Protein AF-A0A8T1CA91-F1 (afdb_monomer)

Radius of gyration: 22.69 Å; Cα contacts (8 Å, |Δi|>4): 152; chains: 1; bounding box: 81×41×62 Å

Mean predicted aligned error: 11.01 Å

Solvent-accessible surface area (backbone atoms only — not comparable to full-atom values): 11739 Å² total; per-residue (Å²): 138,86,82,84,80,82,83,66,80,73,62,66,57,56,63,54,56,64,55,63,74,65,49,80,76,64,68,73,51,95,82,65,53,58,69,66,49,49,50,57,55,50,56,70,21,72,60,44,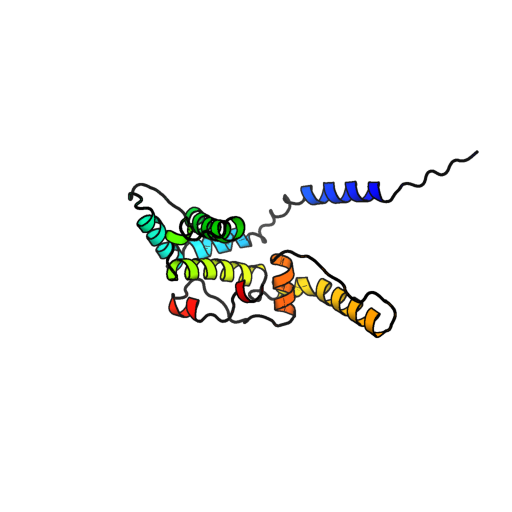51,49,42,51,54,49,46,38,59,64,68,68,57,58,92,86,64,84,82,50,67,66,55,52,51,48,45,55,50,46,21,53,45,36,38,74,76,69,69,42,57,84,57,60,38,64,58,50,55,72,68,50,51,50,51,52,52,49,51,55,29,52,50,44,29,60,68,26,21,60,64,35,73,66,39,16,54,66,28,48,64,56,52,51,52,55,50,50,54,53,49,34,41,76,72,64,76,40,89,73,90,75,86,91,82,88,75,54,70,80,52,50,44,7,37,42,34,59,76,65,47,71,55,71,73,85,84,60,79,83,59,51,74,70,54,62,73,68,53,75,58,50,61,75,77,80,99

Structure (mmCIF, N/CA/C/O backbone):
data_AF-A0A8T1CA91-F1
#
_entry.id   AF-A0A8T1CA91-F1
#
loop_
_atom_site.group_PDB
_atom_site.id
_atom_site.type_symbol
_atom_site.label_atom_id
_atom_site.label_alt_id
_atom_site.label_comp_id
_atom_site.label_asym_id
_atom_site.label_entity_id
_atom_site.label_seq_id
_atom_site.pdbx_PDB_ins_code
_atom_site.Cartn_x
_atom_site.Cartn_y
_atom_site.Cartn_z
_atom_site.occupancy
_atom_site.B_iso_or_equiv
_atom_site.auth_seq_id
_atom_site.auth_comp_id
_atom_site.auth_asym_id
_atom_site.auth_atom_id
_atom_site.pdbx_PDB_model_num
ATOM 1 N N . MET A 1 1 ? -64.904 7.969 10.480 1.00 34.91 1 MET A N 1
ATOM 2 C CA . MET A 1 1 ? -63.987 6.824 10.306 1.00 34.91 1 MET A CA 1
ATOM 3 C C . MET A 1 1 ? -62.666 7.371 9.814 1.00 34.91 1 MET A C 1
ATOM 5 O O . MET A 1 1 ? -62.558 7.767 8.663 1.00 34.91 1 MET A O 1
ATOM 9 N N . THR A 1 2 ? -61.718 7.514 10.726 1.00 25.02 2 THR A N 1
ATOM 10 C CA . THR A 1 2 ? -60.388 8.072 10.483 1.00 25.02 2 THR A CA 1
ATOM 11 C C . THR A 1 2 ? -59.452 6.899 10.211 1.00 25.02 2 THR A C 1
ATOM 13 O O . THR A 1 2 ? -59.230 6.084 11.102 1.00 25.02 2 THR A O 1
ATOM 16 N N . PHE A 1 3 ? -58.958 6.775 8.979 1.00 25.44 3 PHE A N 1
ATOM 17 C CA . PHE A 1 3 ? -57.944 5.785 8.621 1.00 25.44 3 PHE A CA 1
ATOM 18 C C . PHE A 1 3 ? -56.557 6.399 8.814 1.00 25.44 3 PHE A C 1
ATOM 20 O O . PHE A 1 3 ? -56.177 7.347 8.132 1.00 25.44 3 PHE A O 1
ATOM 27 N N . THR A 1 4 ? -55.813 5.853 9.768 1.00 29.22 4 THR A N 1
ATOM 28 C CA . THR A 1 4 ? -54.373 6.035 9.923 1.00 29.22 4 THR A CA 1
ATOM 29 C C . THR A 1 4 ? -53.651 5.155 8.902 1.00 29.22 4 THR A C 1
ATOM 31 O O . THR A 1 4 ? -53.808 3.937 8.908 1.00 29.22 4 THR A O 1
ATOM 34 N N . THR A 1 5 ? -52.834 5.744 8.029 1.00 33.59 5 THR A N 1
ATOM 35 C CA . THR A 1 5 ? -51.904 4.991 7.174 1.00 33.59 5 THR A CA 1
ATOM 36 C C . THR A 1 5 ? -50.487 5.153 7.708 1.00 33.59 5 THR A C 1
ATOM 38 O O . THR A 1 5 ? -49.899 6.230 7.629 1.00 33.59 5 THR A O 1
ATOM 41 N N . SER A 1 6 ? -49.944 4.072 8.270 1.00 30.98 6 SER A N 1
ATOM 42 C CA . SER A 1 6 ? -48.536 3.945 8.639 1.00 30.98 6 SER A CA 1
ATOM 43 C C . SER A 1 6 ? -47.667 3.892 7.380 1.00 30.98 6 SER A C 1
ATOM 45 O O . SER A 1 6 ? -47.823 2.980 6.566 1.00 30.98 6 SER A O 1
ATOM 47 N N . SER A 1 7 ? -46.72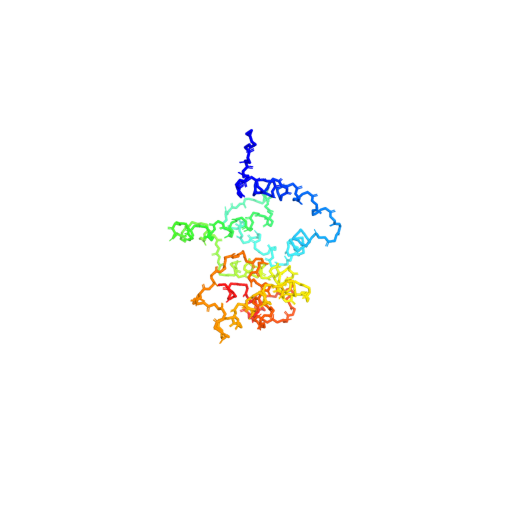9 4.824 7.222 1.00 32.56 7 SER A N 1
ATOM 48 C CA . SER A 1 7 ? -45.694 4.730 6.192 1.00 32.56 7 SER A CA 1
ATOM 49 C C . SER A 1 7 ? -44.586 3.773 6.645 1.00 32.56 7 SER A C 1
ATOM 51 O O . SER A 1 7 ? -44.026 3.882 7.736 1.00 32.56 7 SER A O 1
ATOM 53 N N . THR A 1 8 ? -44.303 2.774 5.811 1.00 34.81 8 THR A N 1
ATOM 54 C CA . THR A 1 8 ? -43.280 1.749 6.063 1.00 34.81 8 THR A CA 1
ATOM 55 C C . THR A 1 8 ? -41.845 2.298 5.930 1.00 34.81 8 THR A C 1
ATOM 57 O O . THR A 1 8 ? -41.620 3.228 5.154 1.00 34.81 8 THR A O 1
ATOM 60 N N . PRO A 1 9 ? -40.830 1.681 6.574 1.00 34.91 9 PRO A N 1
ATOM 61 C CA . PRO A 1 9 ? -39.433 2.156 6.589 1.00 34.91 9 PRO A CA 1
ATOM 62 C C . PRO A 1 9 ? -38.723 2.236 5.224 1.00 34.91 9 PRO A C 1
ATOM 64 O O . PRO A 1 9 ? -37.629 2.790 5.129 1.00 34.91 9 PRO A O 1
ATOM 67 N N . ARG A 1 10 ? -39.326 1.680 4.167 1.00 34.44 10 ARG A N 1
ATOM 68 C CA . ARG A 1 10 ? -38.721 1.505 2.838 1.00 34.44 10 ARG A CA 1
ATOM 69 C C . ARG A 1 10 ? -38.692 2.793 1.997 1.00 34.44 10 ARG A C 1
ATOM 71 O O . ARG A 1 10 ? -37.953 2.868 1.020 1.00 34.44 10 ARG A O 1
ATOM 78 N N . GLU A 1 11 ? -39.460 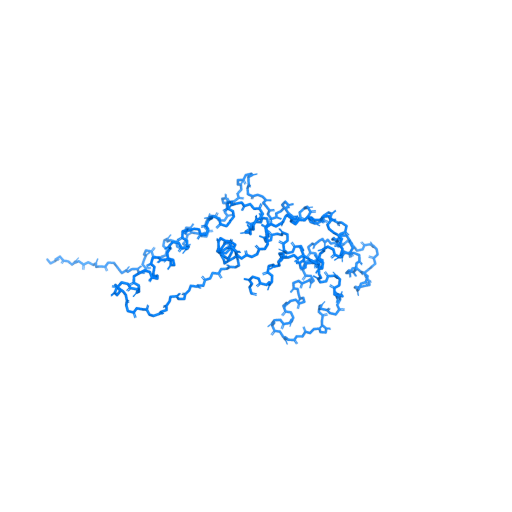3.814 2.378 1.00 33.19 11 GLU A N 1
ATOM 79 C CA . GLU A 1 11 ? -39.533 5.087 1.641 1.00 33.19 11 GLU A CA 1
ATOM 80 C C . GLU A 1 11 ? -38.448 6.091 2.068 1.00 33.19 11 GLU A C 1
ATOM 82 O O . GLU A 1 11 ? -37.923 6.830 1.236 1.00 33.19 11 GLU A O 1
ATOM 87 N N . LYS A 1 12 ? -38.005 6.050 3.335 1.00 33.84 12 LYS A N 1
ATOM 88 C CA . LYS A 1 12 ? -36.905 6.904 3.829 1.00 33.84 12 LYS A CA 1
ATOM 89 C C . LYS A 1 12 ? -35.535 6.495 3.278 1.00 33.84 12 LYS A C 1
ATOM 91 O O . LYS A 1 12 ? -34.663 7.343 3.120 1.00 33.84 12 LYS A O 1
ATOM 96 N N . THR A 1 13 ? -35.351 5.222 2.926 1.00 37.31 13 THR A N 1
ATOM 97 C CA . THR A 1 13 ? -34.086 4.703 2.381 1.00 37.31 13 THR A CA 1
ATOM 98 C C . THR A 1 13 ? -33.832 5.173 0.947 1.00 37.31 13 THR A C 1
ATOM 100 O O . THR A 1 13 ? -32.684 5.379 0.568 1.00 37.31 13 THR A O 1
ATOM 103 N N . ARG A 1 14 ? -34.884 5.422 0.150 1.00 32.09 14 ARG A N 1
ATOM 104 C CA . ARG A 1 14 ? -34.730 5.910 -1.233 1.00 32.09 14 ARG A CA 1
ATOM 105 C C . ARG A 1 14 ? -34.251 7.360 -1.311 1.00 32.09 14 ARG A C 1
ATOM 107 O O . ARG A 1 14 ? -33.454 7.676 -2.189 1.00 32.09 14 ARG A O 1
ATOM 114 N N . SER A 1 15 ? -34.669 8.216 -0.377 1.00 30.78 15 SER A N 1
ATOM 115 C CA . SER A 1 15 ? -34.229 9.618 -0.357 1.00 30.78 15 SER A CA 1
ATOM 116 C C . SER A 1 15 ? -32.759 9.772 0.053 1.00 30.78 15 SER A C 1
ATOM 118 O O . SER A 1 15 ? -32.095 10.703 -0.395 1.00 30.78 15 SER A O 1
ATOM 120 N N . PHE A 1 16 ? -32.224 8.858 0.871 1.00 34.50 16 PHE A N 1
ATOM 121 C CA . PHE A 1 16 ? -30.827 8.923 1.312 1.00 34.50 16 PHE A CA 1
ATOM 122 C C . PHE A 1 16 ? -29.856 8.433 0.226 1.00 34.50 16 PHE A C 1
ATOM 124 O O . PHE A 1 16 ? -28.830 9.061 -0.018 1.00 34.50 16 PHE A O 1
ATOM 131 N N . VAL A 1 17 ? -30.226 7.371 -0.500 1.00 35.69 17 VAL A N 1
ATOM 132 C CA . VAL A 1 17 ? -29.394 6.809 -1.577 1.00 35.69 17 VAL A CA 1
ATOM 133 C C . VAL A 1 17 ? -29.296 7.766 -2.772 1.00 35.69 17 VAL A C 1
ATOM 135 O O . VAL A 1 17 ? -28.212 7.940 -3.317 1.00 35.69 17 VAL A O 1
ATOM 138 N N . ALA A 1 18 ? -30.376 8.466 -3.137 1.00 29.17 18 ALA A N 1
ATOM 139 C CA . ALA A 1 18 ? -30.339 9.427 -4.247 1.00 29.17 18 ALA A CA 1
ATOM 140 C C . ALA A 1 18 ? -29.497 10.685 -3.950 1.00 29.17 18 ALA A C 1
ATOM 142 O O . ALA A 1 18 ? -28.991 11.313 -4.876 1.00 29.17 18 ALA A O 1
ATOM 143 N N . THR A 1 19 ? -29.306 11.036 -2.674 1.00 32.97 19 THR A N 1
ATOM 144 C CA . THR A 1 19 ? -28.520 12.220 -2.284 1.00 32.97 19 THR A CA 1
ATOM 145 C C . THR A 1 19 ? -27.021 11.910 -2.177 1.00 32.97 19 THR A C 1
ATOM 147 O O . THR A 1 19 ? -26.201 12.805 -2.347 1.00 32.97 19 THR A O 1
ATOM 150 N N . MET A 1 20 ? -26.642 10.643 -1.969 1.00 33.34 20 MET A N 1
ATOM 151 C CA . MET A 1 20 ? -25.236 10.228 -1.848 1.00 33.34 20 MET A CA 1
ATOM 152 C C . MET A 1 20 ? -24.535 10.073 -3.213 1.00 33.34 20 MET A C 1
ATOM 154 O O . MET A 1 20 ? -23.334 10.294 -3.307 1.00 33.34 20 MET A O 1
ATOM 158 N N . PHE A 1 21 ? -25.285 9.802 -4.291 1.00 32.03 21 PHE A N 1
ATOM 159 C CA . PHE A 1 21 ? -24.748 9.797 -5.663 1.00 32.03 21 PHE A CA 1
ATOM 160 C C . PHE A 1 21 ? -24.587 11.199 -6.279 1.00 32.03 21 PHE A C 1
ATOM 162 O O . PHE A 1 21 ? -23.984 11.336 -7.339 1.00 32.03 21 PHE A O 1
ATOM 169 N N . ALA A 1 22 ? -25.102 12.249 -5.631 1.00 28.64 22 ALA A N 1
ATOM 170 C CA . ALA A 1 22 ? -24.981 13.628 -6.109 1.00 28.64 22 ALA A CA 1
ATOM 171 C C . ALA A 1 22 ? -23.793 14.392 -5.492 1.00 28.64 22 ALA A C 1
ATOM 173 O O . ALA A 1 22 ? -23.561 15.545 -5.848 1.00 28.64 22 ALA A O 1
ATOM 174 N N . THR A 1 23 ? -23.032 13.783 -4.575 1.00 32.41 23 THR A N 1
ATOM 175 C CA . THR A 1 23 ? -21.932 14.467 -3.869 1.00 32.41 23 THR A CA 1
ATOM 176 C C . THR A 1 23 ? -20.528 14.118 -4.357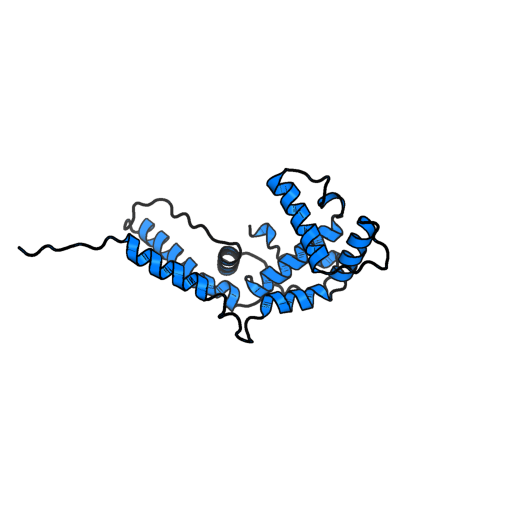 1.00 32.41 23 THR A C 1
ATOM 178 O O . THR A 1 23 ? -19.581 14.768 -3.919 1.00 32.41 23 THR A O 1
ATOM 181 N N . ASP A 1 24 ? -20.368 13.229 -5.343 1.00 34.53 24 ASP A N 1
ATOM 182 C CA . ASP A 1 24 ? -19.070 13.042 -6.026 1.00 34.53 24 ASP A CA 1
ATOM 183 C C . ASP A 1 24 ? -18.621 14.288 -6.812 1.00 34.53 24 ASP A C 1
ATOM 185 O O . ASP A 1 24 ? -17.479 14.393 -7.251 1.00 34.53 24 ASP A O 1
ATOM 189 N N . THR A 1 25 ? -19.489 15.295 -6.937 1.00 31.98 25 THR A N 1
ATOM 190 C CA . THR A 1 25 ? -19.151 16.602 -7.514 1.00 31.98 25 THR A CA 1
ATOM 191 C C . THR A 1 25 ? -18.597 17.609 -6.495 1.00 31.98 25 THR A C 1
ATOM 193 O O . THR A 1 25 ? -18.207 18.702 -6.894 1.00 31.98 25 THR A O 1
ATOM 196 N N . LEU A 1 26 ? -18.527 17.280 -5.194 1.00 31.81 26 LEU A N 1
ATOM 197 C CA . LEU A 1 26 ? -18.033 18.196 -4.147 1.00 31.81 26 LEU A CA 1
ATOM 198 C C . LEU A 1 26 ? -16.557 17.999 -3.762 1.00 31.81 26 LEU A C 1
ATOM 200 O O . LEU A 1 26 ? -16.012 18.801 -3.002 1.00 31.81 26 LEU A O 1
ATOM 204 N N . LEU A 1 27 ? -15.857 17.023 -4.343 1.00 39.97 27 LEU A N 1
ATOM 205 C CA . LEU A 1 27 ? -14.398 16.885 -4.209 1.00 39.97 27 LEU A CA 1
ATOM 206 C C . LEU A 1 27 ? -13.619 17.814 -5.166 1.00 39.97 27 LEU A C 1
ATOM 208 O O . LEU A 1 27 ? -12.517 17.503 -5.607 1.00 39.97 27 LEU A O 1
ATOM 212 N N . THR A 1 28 ? -14.164 18.994 -5.479 1.00 33.12 28 THR A N 1
ATOM 213 C CA . THR A 1 28 ? -13.463 20.069 -6.207 1.00 33.12 28 THR A CA 1
ATOM 214 C C . THR A 1 28 ? -12.851 21.120 -5.277 1.00 33.12 28 THR A C 1
ATOM 216 O O . THR A 1 28 ? -12.409 22.172 -5.744 1.00 33.12 28 THR A O 1
ATOM 219 N N . SER A 1 29 ? -12.802 20.869 -3.964 1.00 30.70 29 SER A N 1
ATOM 220 C CA . SER A 1 29 ? -12.045 21.716 -3.040 1.00 30.70 29 SER A CA 1
ATOM 221 C C . SER A 1 29 ? -10.548 21.559 -3.315 1.00 30.70 29 SER A C 1
ATOM 223 O O . SER A 1 29 ? -10.018 20.448 -3.337 1.00 30.70 29 SER A O 1
ATOM 225 N N . SER A 1 30 ? -9.855 22.678 -3.514 1.00 35.00 30 SER A N 1
ATOM 226 C CA . SER A 1 30 ? -8.434 22.800 -3.878 1.00 35.00 30 SER A CA 1
ATOM 227 C C . SER A 1 30 ? -7.440 22.138 -2.908 1.00 35.00 30 SER A C 1
ATOM 229 O O . SER A 1 30 ? -6.235 22.181 -3.147 1.00 35.00 30 SER A O 1
ATOM 231 N N . THR A 1 31 ? -7.923 21.505 -1.840 1.00 39.06 31 THR A N 1
ATOM 232 C CA . THR A 1 31 ? -7.132 20.835 -0.802 1.00 39.06 31 THR A CA 1
ATOM 233 C C . THR A 1 31 ? -7.190 19.302 -0.884 1.00 39.06 31 THR A C 1
ATOM 235 O O . THR A 1 31 ? -6.312 18.647 -0.336 1.00 39.06 31 THR A O 1
ATOM 238 N N . ILE A 1 32 ? -8.145 18.709 -1.615 1.00 43.31 32 ILE A N 1
ATOM 239 C CA . ILE A 1 32 ? -8.254 17.246 -1.789 1.00 43.31 32 ILE A CA 1
ATOM 240 C C . ILE A 1 32 ? -7.907 16.901 -3.239 1.00 43.31 32 ILE A C 1
ATOM 242 O O . ILE A 1 32 ? -8.744 16.544 -4.059 1.00 43.31 32 ILE A O 1
ATOM 246 N N . ARG A 1 33 ? -6.634 17.092 -3.585 1.00 42.06 33 ARG A N 1
ATOM 247 C CA . ARG A 1 33 ? -6.063 16.728 -4.893 1.00 42.06 33 ARG A CA 1
ATOM 248 C C . ARG A 1 33 ? -5.015 15.621 -4.737 1.00 42.06 33 ARG A C 1
ATOM 250 O O . ARG A 1 33 ? -4.087 15.538 -5.531 1.00 42.06 33 ARG A O 1
ATOM 257 N N . THR A 1 34 ? -5.130 14.816 -3.687 1.00 50.94 34 THR A N 1
ATOM 258 C CA . THR A 1 34 ? -4.097 13.885 -3.215 1.00 50.94 34 THR A CA 1
ATOM 259 C C . THR A 1 34 ? -3.773 12.768 -4.217 1.00 50.94 34 THR A C 1
ATOM 261 O O . THR A 1 34 ? -2.594 12.675 -4.561 1.00 50.94 34 THR A O 1
ATOM 264 N N . PRO A 1 35 ? -4.753 12.074 -4.842 1.00 51.91 35 PRO A N 1
ATOM 265 C CA . PRO A 1 35 ? -4.445 10.968 -5.761 1.00 51.91 35 PRO A CA 1
ATOM 266 C C . PRO A 1 35 ? -3.718 11.448 -7.007 1.00 51.91 35 PRO A C 1
ATOM 268 O O . PRO A 1 35 ? -2.705 10.897 -7.426 1.00 51.91 35 PRO A O 1
ATOM 271 N N . LEU A 1 36 ? -4.182 12.565 -7.571 1.00 51.91 36 LEU A N 1
ATOM 272 C CA . LEU A 1 36 ? -3.559 13.166 -8.744 1.00 51.91 36 LEU A CA 1
ATOM 273 C C . LEU A 1 36 ? -2.184 13.772 -8.417 1.00 51.91 36 LEU A C 1
ATOM 275 O O . LEU A 1 36 ? -1.327 13.844 -9.295 1.00 51.91 36 LEU A O 1
ATOM 279 N N . LEU A 1 37 ? -1.966 14.248 -7.188 1.00 57.41 37 LEU A N 1
ATOM 280 C CA . LEU A 1 37 ? -0.685 14.812 -6.767 1.00 57.41 37 LEU A CA 1
ATOM 281 C C . LEU A 1 37 ? 0.348 13.710 -6.515 1.00 57.41 37 LEU A C 1
ATOM 283 O O . LEU A 1 37 ? 1.479 13.845 -6.977 1.00 57.41 37 LEU A O 1
ATOM 287 N N . ILE A 1 38 ? -0.040 12.619 -5.849 1.00 63.69 38 ILE A N 1
ATOM 288 C CA . ILE A 1 38 ? 0.845 11.473 -5.632 1.00 63.69 38 ILE A CA 1
ATOM 289 C C . ILE A 1 38 ? 1.136 10.786 -6.960 1.00 63.69 38 ILE A C 1
ATOM 291 O O . ILE A 1 38 ? 2.308 10.592 -7.246 1.00 63.69 38 ILE A O 1
ATOM 295 N N . LEU A 1 39 ? 0.146 10.563 -7.832 1.00 59.25 39 LEU A N 1
ATOM 296 C CA . LEU A 1 39 ? 0.374 10.025 -9.181 1.00 59.25 39 LEU A CA 1
ATOM 297 C C . LEU A 1 39 ? 1.348 10.890 -9.997 1.00 59.25 39 LEU A C 1
ATOM 299 O O . LEU A 1 39 ? 2.212 10.374 -10.700 1.00 59.25 39 LEU A O 1
ATOM 303 N N . LYS A 1 40 ? 1.240 12.222 -9.905 1.00 62.34 40 LYS A N 1
ATOM 304 C CA . LYS A 1 40 ? 2.201 13.135 -10.545 1.00 62.34 40 LYS A CA 1
ATOM 305 C C . LYS A 1 40 ? 3.600 13.015 -9.942 1.00 62.34 40 LYS A C 1
ATOM 307 O O . LYS A 1 40 ? 4.589 13.115 -10.668 1.00 62.34 40 LYS A O 1
ATOM 312 N N . PHE A 1 41 ? 3.683 12.818 -8.630 1.00 66.94 41 PHE A N 1
ATOM 313 C CA . PHE A 1 41 ? 4.943 12.721 -7.908 1.00 66.94 41 PHE A CA 1
ATOM 314 C C . PHE A 1 41 ? 5.641 11.375 -8.147 1.00 66.94 41 PHE A C 1
ATOM 316 O O . PHE A 1 41 ? 6.802 11.356 -8.549 1.00 66.94 41 PHE A O 1
ATOM 323 N N . THR A 1 42 ? 4.932 10.256 -7.986 1.00 67.94 42 THR A N 1
ATOM 324 C CA . THR A 1 42 ? 5.425 8.894 -8.248 1.00 67.94 42 THR A CA 1
ATOM 325 C C . THR A 1 42 ? 5.675 8.668 -9.734 1.00 67.94 42 THR A C 1
ATOM 327 O O . THR A 1 42 ? 6.676 8.053 -10.101 1.00 67.94 42 THR A O 1
ATOM 330 N N . GLY A 1 43 ? 4.845 9.264 -10.594 1.00 68.69 43 GLY A N 1
ATOM 331 C CA . GLY A 1 43 ? 4.977 9.226 -12.047 1.00 68.69 43 GLY A CA 1
ATOM 332 C C . GLY A 1 43 ? 6.266 9.841 -12.594 1.00 68.69 43 GLY A C 1
ATOM 333 O O . GLY A 1 43 ? 6.671 9.504 -13.700 1.00 68.69 43 GLY A O 1
ATOM 334 N N . SER A 1 44 ? 6.928 10.705 -11.819 1.00 74.06 44 SER A N 1
ATOM 335 C CA . SER A 1 44 ? 8.169 11.386 -12.218 1.00 74.06 44 SER A CA 1
ATOM 336 C C . SER A 1 44 ? 9.433 10.747 -11.622 1.00 74.06 44 SER A C 1
ATOM 338 O O . SER A 1 44 ? 10.522 11.314 -11.720 1.00 74.06 44 SER A O 1
ATOM 340 N N . THR A 1 45 ? 9.310 9.597 -10.954 1.00 84.44 45 THR A N 1
ATOM 341 C CA . THR A 1 45 ? 10.434 8.943 -10.265 1.00 84.44 45 THR A CA 1
ATOM 342 C C . THR A 1 45 ? 11.321 8.151 -11.222 1.00 84.44 45 THR A C 1
ATOM 344 O O . THR A 1 45 ? 10.874 7.655 -12.257 1.00 84.44 45 THR A O 1
ATOM 347 N N . SER A 1 46 ? 12.588 7.950 -10.840 1.00 88.81 46 SER A N 1
ATOM 348 C CA . SER A 1 46 ? 13.494 7.048 -11.564 1.00 88.81 46 SER A CA 1
ATOM 349 C C . SER A 1 46 ? 12.950 5.619 -11.640 1.00 88.81 46 SER A C 1
ATOM 351 O O . SER A 1 46 ? 13.148 4.951 -12.649 1.00 88.81 46 SER A O 1
ATOM 353 N N . GLN A 1 47 ? 12.231 5.171 -10.605 1.00 90.00 47 GLN A N 1
ATOM 354 C CA . GLN A 1 47 ? 11.642 3.832 -10.546 1.00 90.00 47 GLN A CA 1
ATOM 355 C C . GLN A 1 47 ? 10.480 3.667 -11.521 1.00 90.00 47 GLN A C 1
ATOM 357 O O .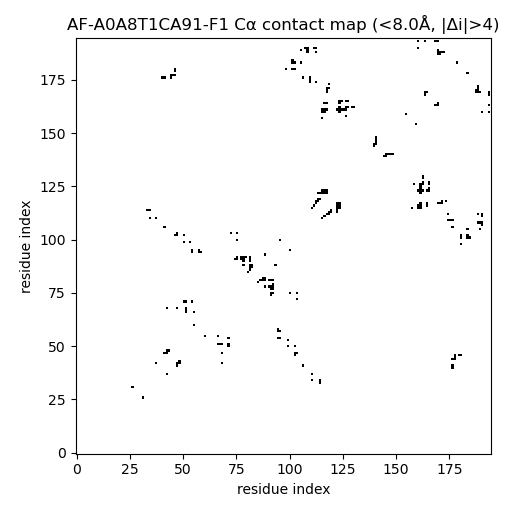 GLN A 1 47 ? 10.384 2.650 -12.211 1.00 90.00 47 GLN A O 1
ATOM 362 N N . MET A 1 48 ? 9.623 4.683 -11.636 1.00 90.94 48 MET A N 1
ATOM 363 C CA . MET A 1 48 ? 8.548 4.657 -12.620 1.00 90.94 48 MET A CA 1
ATOM 364 C C . MET A 1 48 ? 9.095 4.741 -14.048 1.00 90.94 48 MET A C 1
ATOM 366 O O . MET A 1 48 ? 8.643 4.003 -14.916 1.00 90.94 48 MET A O 1
ATOM 370 N N . ASN A 1 49 ? 10.126 5.558 -14.285 1.00 91.88 49 ASN A N 1
ATOM 371 C CA . ASN A 1 49 ? 10.795 5.622 -15.587 1.00 91.88 49 ASN A CA 1
ATOM 372 C C . ASN A 1 49 ? 11.446 4.288 -15.979 1.00 91.88 49 ASN A C 1
ATOM 374 O O . ASN A 1 49 ? 11.356 3.886 -17.137 1.00 91.88 49 ASN A O 1
ATOM 378 N N . ALA A 1 50 ? 12.058 3.584 -15.023 1.00 92.81 50 ALA A N 1
ATOM 379 C CA . ALA A 1 50 ? 12.571 2.238 -15.255 1.00 92.81 50 ALA A CA 1
ATOM 380 C C . ALA A 1 50 ? 11.434 1.267 -15.614 1.00 92.81 50 ALA A C 1
ATOM 382 O O . ALA A 1 50 ? 11.533 0.551 -16.599 1.00 92.81 50 ALA A O 1
ATOM 383 N N . SER A 1 51 ? 10.307 1.330 -14.898 1.00 94.00 51 SER A N 1
ATOM 384 C CA . SER A 1 51 ? 9.135 0.481 -15.167 1.00 94.00 51 SER A CA 1
ATOM 385 C C . SER A 1 51 ? 8.498 0.761 -16.539 1.00 94.00 51 SER A C 1
ATOM 387 O O . SER A 1 51 ? 8.077 -0.165 -17.228 1.00 94.00 51 SER A O 1
ATOM 389 N N . LEU A 1 52 ? 8.468 2.025 -16.977 1.00 93.75 52 LEU A N 1
ATOM 390 C CA . LEU A 1 52 ? 8.052 2.412 -18.332 1.00 93.75 52 LEU A CA 1
ATOM 391 C C . LEU A 1 52 ? 8.947 1.758 -19.395 1.00 93.75 52 LEU A C 1
ATOM 393 O O . LEU A 1 52 ? 8.446 1.125 -20.326 1.00 93.75 52 LEU A O 1
ATOM 397 N N . ALA A 1 53 ? 10.268 1.869 -19.227 1.00 93.56 53 ALA A N 1
ATOM 398 C CA . ALA A 1 53 ? 11.236 1.270 -20.140 1.00 93.56 53 ALA A CA 1
ATOM 399 C C . ALA A 1 53 ? 11.133 -0.265 -20.167 1.00 93.56 53 ALA A C 1
ATOM 401 O O . ALA A 1 53 ? 11.138 -0.855 -21.250 1.00 93.56 53 ALA A O 1
ATOM 402 N N . ASP A 1 54 ? 10.979 -0.893 -18.999 1.00 94.56 54 ASP A N 1
ATOM 403 C CA . ASP A 1 54 ? 10.840 -2.342 -18.855 1.00 94.56 54 ASP A CA 1
ATOM 404 C C . ASP A 1 54 ? 9.592 -2.844 -19.597 1.00 94.56 54 ASP A C 1
ATOM 406 O O . ASP A 1 54 ? 9.701 -3.730 -20.445 1.00 94.56 54 ASP A O 1
ATOM 410 N N . LEU A 1 55 ? 8.421 -2.230 -19.379 1.00 94.50 55 LEU A N 1
ATOM 411 C CA . LEU A 1 55 ? 7.187 -2.635 -20.063 1.00 94.50 55 LEU A CA 1
ATOM 412 C C . LEU A 1 55 ? 7.288 -2.463 -21.584 1.00 94.50 55 LEU A C 1
ATOM 414 O O . LEU A 1 55 ? 6.867 -3.339 -22.342 1.00 94.50 55 LEU A O 1
ATOM 418 N N . LYS A 1 56 ? 7.859 -1.344 -22.042 1.00 94.31 56 LYS A N 1
ATOM 419 C CA . LYS A 1 56 ? 8.052 -1.082 -23.474 1.00 94.31 56 LYS A CA 1
ATOM 420 C C . LYS A 1 56 ? 8.929 -2.153 -24.124 1.00 94.31 56 LYS A C 1
ATOM 422 O O . LYS A 1 56 ? 8.602 -2.631 -25.212 1.00 94.31 56 LYS A O 1
ATOM 427 N N . SER A 1 57 ? 10.015 -2.524 -23.444 1.00 94.00 57 SER A N 1
ATOM 428 C CA . SER A 1 57 ? 10.940 -3.574 -23.871 1.00 94.00 57 SER A CA 1
ATOM 429 C C . SER A 1 57 ? 10.232 -4.928 -23.971 1.00 94.00 57 SER A C 1
ATOM 431 O O . SER A 1 57 ? 10.286 -5.578 -25.011 1.00 94.00 57 SER A O 1
ATOM 433 N N . GLN A 1 58 ? 9.474 -5.308 -22.940 1.00 94.25 58 GLN A N 1
ATOM 434 C CA . GLN A 1 58 ? 8.758 -6.589 -22.884 1.00 94.25 58 GLN A CA 1
ATOM 435 C C . GLN A 1 58 ? 7.677 -6.719 -23.967 1.00 94.25 58 GLN A C 1
ATOM 437 O O . GLN A 1 58 ? 7.459 -7.797 -24.516 1.00 94.25 58 GLN A O 1
ATOM 442 N N . LEU A 1 59 ? 7.029 -5.609 -24.325 1.00 93.56 59 LEU A N 1
ATOM 443 C CA . LEU A 1 59 ? 6.033 -5.558 -25.397 1.00 93.56 59 LEU A CA 1
ATOM 444 C C . LEU A 1 59 ? 6.638 -5.400 -26.803 1.00 93.56 59 LEU A C 1
ATOM 446 O O . LEU A 1 59 ? 5.891 -5.400 -27.781 1.00 93.56 59 LEU A O 1
ATOM 450 N N . ASN A 1 60 ? 7.965 -5.268 -26.927 1.00 94.12 60 ASN A N 1
ATOM 451 C CA . ASN A 1 60 ? 8.664 -4.995 -28.188 1.00 94.12 60 ASN A CA 1
ATOM 452 C C . ASN A 1 60 ? 8.089 -3.781 -28.947 1.00 94.12 60 ASN A C 1
ATOM 454 O O . ASN A 1 60 ? 7.956 -3.799 -30.175 1.00 94.12 60 ASN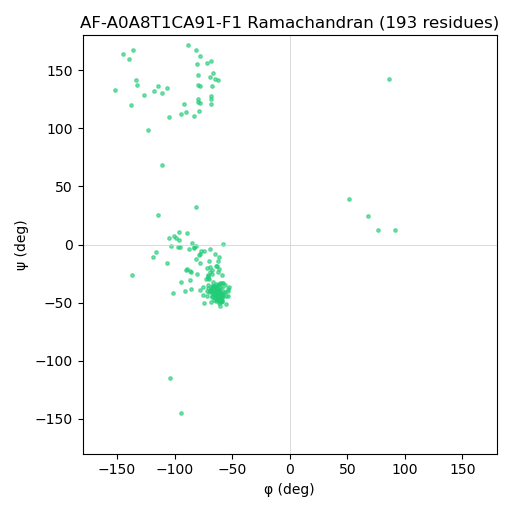 A O 1
ATOM 458 N N . LEU A 1 61 ? 7.708 -2.722 -28.221 1.00 92.62 61 LEU A N 1
ATOM 459 C CA . LEU A 1 61 ? 7.104 -1.538 -28.834 1.00 92.62 61 LEU A CA 1
ATOM 460 C C . LEU A 1 61 ? 8.168 -0.644 -29.490 1.00 92.62 61 LEU A C 1
ATOM 462 O O . LEU A 1 61 ? 9.200 -0.365 -28.874 1.00 92.62 61 LEU A O 1
ATOM 466 N N . PRO A 1 62 ? 7.914 -0.124 -30.706 1.00 92.31 62 PRO A N 1
ATOM 467 C CA . PRO A 1 62 ? 8.837 0.787 -31.369 1.00 92.31 62 PRO A CA 1
ATOM 468 C C . PRO A 1 62 ? 8.914 2.133 -30.644 1.00 92.31 62 PRO A C 1
ATOM 470 O O . PRO A 1 62 ? 7.984 2.547 -29.946 1.00 92.31 62 PRO A O 1
ATOM 473 N N . ASP A 1 63 ? 10.009 2.866 -30.862 1.00 86.88 63 ASP A N 1
ATOM 474 C CA . ASP A 1 63 ? 10.256 4.116 -30.140 1.00 86.88 63 ASP A CA 1
ATOM 475 C C . ASP A 1 63 ? 9.225 5.216 -30.373 1.00 86.88 63 ASP A C 1
ATOM 477 O O . ASP A 1 63 ? 9.020 6.062 -29.504 1.00 86.88 63 ASP A O 1
ATOM 481 N N . SER A 1 64 ? 8.528 5.149 -31.503 1.00 88.50 64 SER A N 1
ATOM 482 C CA . SER A 1 64 ? 7.445 6.054 -31.869 1.00 88.50 64 SER A CA 1
ATOM 483 C C . SER A 1 64 ? 6.181 5.890 -31.023 1.00 88.50 64 SER A C 1
ATOM 485 O O . SER A 1 64 ? 5.336 6.783 -31.033 1.00 88.50 64 SER A O 1
ATOM 487 N N . VAL A 1 65 ? 6.005 4.757 -30.334 1.00 90.69 65 VAL A N 1
ATOM 488 C CA . VAL A 1 65 ? 4.811 4.510 -29.519 1.00 90.69 65 VAL A CA 1
ATOM 489 C C . VAL A 1 65 ? 4.985 5.172 -28.157 1.00 90.69 65 VAL A C 1
ATOM 491 O O . VAL A 1 65 ? 5.787 4.753 -27.317 1.00 90.69 65 VAL A O 1
ATOM 494 N N . ALA A 1 66 ? 4.199 6.225 -27.947 1.00 88.69 66 ALA A N 1
ATOM 495 C CA . ALA A 1 66 ? 4.052 6.843 -26.643 1.00 88.69 66 ALA A CA 1
ATOM 496 C C . ALA A 1 66 ? 3.322 5.884 -25.692 1.00 88.69 66 ALA A C 1
ATOM 498 O O . ALA A 1 66 ? 2.330 5.261 -26.061 1.00 88.69 66 ALA A O 1
ATOM 499 N N . HIS A 1 67 ? 3.825 5.795 -24.468 1.00 89.25 67 HIS A N 1
ATOM 500 C CA . HIS A 1 67 ? 3.223 5.069 -23.358 1.00 89.25 67 HIS A CA 1
ATOM 501 C C . HIS A 1 67 ? 3.407 5.910 -22.094 1.00 89.25 67 HIS A C 1
ATOM 503 O O . HIS A 1 67 ? 4.229 6.830 -22.042 1.00 89.25 67 HIS A O 1
ATOM 509 N N . SER A 1 68 ? 2.589 5.634 -21.095 1.00 91.25 68 SER A N 1
ATOM 510 C CA . SER A 1 68 ? 2.393 6.484 -19.933 1.00 91.25 68 SER A CA 1
ATOM 511 C C . SER A 1 68 ? 2.366 5.668 -18.647 1.00 91.25 68 SER A C 1
ATOM 513 O O . SER A 1 68 ? 2.232 4.445 -18.652 1.00 91.25 68 SER A O 1
ATOM 515 N N . VAL A 1 69 ? 2.453 6.363 -17.513 1.00 89.81 69 VAL A N 1
ATOM 516 C CA . VAL A 1 69 ? 2.348 5.748 -16.181 1.00 89.81 69 VAL A CA 1
ATOM 517 C C . VAL A 1 69 ? 1.032 4.981 -16.023 1.00 89.81 69 VAL A C 1
ATOM 519 O O . VAL A 1 69 ? 1.006 3.925 -15.395 1.00 89.81 69 VAL A O 1
ATOM 522 N N . SER A 1 70 ? -0.059 5.469 -16.626 1.00 89.50 70 SER A N 1
ATOM 523 C CA . SER A 1 70 ? -1.339 4.757 -16.626 1.00 89.50 70 SER A CA 1
ATOM 524 C C . SER A 1 70 ? -1.275 3.417 -17.352 1.00 89.50 70 SER A C 1
ATOM 526 O O . SER A 1 70 ? -1.899 2.475 -16.879 1.00 89.50 70 SER A O 1
ATOM 528 N N . ASP A 1 71 ? -0.499 3.294 -18.432 1.00 92.94 71 ASP A N 1
ATOM 529 C CA . ASP A 1 71 ? -0.363 2.028 -19.166 1.00 92.94 71 ASP A CA 1
ATOM 530 C C . ASP A 1 71 ? 0.396 0.991 -18.330 1.00 92.94 71 ASP A C 1
ATOM 532 O O . ASP A 1 71 ? -0.001 -0.170 -18.248 1.00 92.94 71 ASP A O 1
ATOM 536 N N . VAL A 1 72 ? 1.444 1.433 -17.627 1.00 93.56 72 VAL A N 1
ATOM 537 C CA . VAL A 1 72 ? 2.210 0.597 -16.691 1.00 93.56 72 VAL A CA 1
ATOM 538 C C . VAL A 1 72 ? 1.339 0.104 -15.536 1.00 93.56 72 VAL A C 1
ATOM 540 O O . VAL A 1 72 ? 1.336 -1.090 -15.233 1.00 93.56 72 VAL A O 1
ATOM 543 N N . ARG A 1 73 ? 0.544 0.990 -14.923 1.00 92.06 73 ARG A N 1
ATOM 544 C CA . ARG A 1 73 ? -0.393 0.600 -13.856 1.00 92.06 73 ARG A CA 1
ATOM 545 C C . ARG A 1 73 ? -1.514 -0.301 -14.372 1.00 92.06 73 ARG A C 1
ATOM 547 O O . ARG A 1 73 ? -1.898 -1.236 -13.676 1.00 92.06 73 ARG A O 1
ATOM 554 N N . ALA A 1 74 ? -2.014 -0.058 -15.582 1.00 93.94 74 ALA A N 1
ATOM 555 C CA . ALA A 1 74 ? -3.035 -0.897 -16.201 1.00 93.94 74 ALA A CA 1
ATOM 556 C C . ALA A 1 74 ? -2.515 -2.316 -16.461 1.00 93.94 74 ALA A C 1
ATOM 558 O O . ALA A 1 74 ? -3.210 -3.275 -16.137 1.00 93.94 74 ALA A O 1
ATOM 559 N N . ALA A 1 75 ? -1.285 -2.460 -16.965 1.00 95.00 75 ALA A N 1
ATOM 560 C CA . ALA A 1 75 ? -0.650 -3.765 -17.123 1.00 95.00 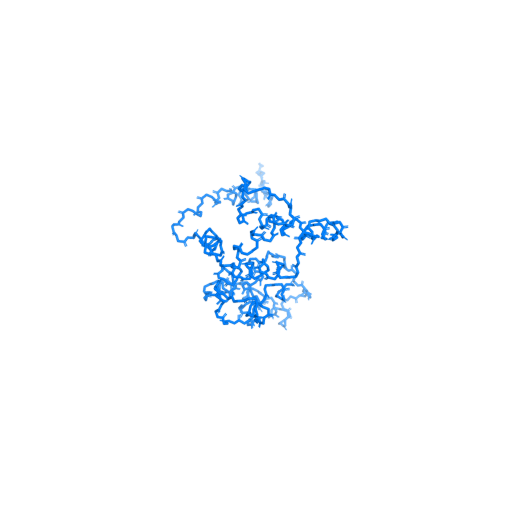75 ALA A CA 1
ATOM 561 C C . ALA A 1 75 ? -0.519 -4.481 -15.768 1.00 95.00 75 ALA A C 1
ATOM 563 O O . ALA A 1 75 ? -0.902 -5.644 -15.648 1.00 95.00 75 ALA A O 1
ATOM 564 N N . PHE A 1 76 ? -0.038 -3.781 -14.732 1.00 94.88 76 PHE A N 1
ATOM 565 C CA . PHE A 1 76 ? 0.102 -4.340 -13.381 1.00 94.88 76 PHE A CA 1
ATOM 566 C C . PHE A 1 76 ? -1.241 -4.824 -12.815 1.00 94.88 76 PHE A C 1
ATOM 568 O O . PHE A 1 76 ? -1.347 -5.952 -12.334 1.00 94.88 76 PHE A O 1
ATOM 575 N N . ALA A 1 77 ? -2.293 -4.014 -12.954 1.00 94.56 77 ALA A N 1
ATOM 576 C CA . ALA A 1 77 ? -3.644 -4.395 -12.561 1.00 94.56 77 ALA A CA 1
ATOM 577 C C . ALA A 1 77 ? -4.160 -5.597 -13.367 1.00 94.56 77 ALA A C 1
ATOM 579 O O . ALA A 1 77 ? -4.753 -6.507 -12.793 1.00 94.56 77 ALA A O 1
ATOM 580 N N . ALA A 1 78 ? -3.909 -5.640 -14.678 1.00 95.81 78 ALA A N 1
ATOM 581 C CA . ALA A 1 78 ? -4.318 -6.752 -15.530 1.00 95.81 78 ALA A CA 1
ATOM 582 C C . ALA A 1 78 ? -3.663 -8.076 -15.102 1.00 95.81 78 ALA A C 1
ATOM 584 O O . ALA A 1 78 ? -4.351 -9.091 -15.035 1.00 95.81 78 ALA A O 1
ATOM 585 N N . CYS A 1 79 ? -2.384 -8.053 -14.707 1.00 96.06 79 CYS A N 1
ATOM 586 C CA . CYS A 1 79 ? -1.730 -9.213 -14.095 1.00 96.06 79 CYS A CA 1
ATOM 587 C C . CYS A 1 79 ? -2.449 -9.661 -12.811 1.00 96.06 79 CYS A C 1
ATOM 589 O O . CYS A 1 79 ? -2.779 -10.837 -12.664 1.00 96.06 79 CYS A O 1
ATOM 591 N N . ALA A 1 80 ? -2.759 -8.735 -11.899 1.00 94.25 80 ALA A N 1
ATOM 592 C CA . ALA A 1 80 ? -3.488 -9.079 -10.678 1.00 94.25 80 ALA A CA 1
ATOM 593 C C . ALA A 1 80 ? -4.868 -9.701 -10.983 1.00 94.25 80 ALA A C 1
ATOM 595 O O . ALA A 1 80 ? -5.244 -10.703 -10.372 1.00 94.25 80 ALA A O 1
ATOM 596 N N . PHE A 1 81 ? -5.604 -9.156 -11.956 1.00 95.50 81 PHE A N 1
ATOM 597 C CA . PHE A 1 81 ? -6.901 -9.695 -12.370 1.00 95.50 81 PHE A CA 1
ATOM 598 C C . PHE A 1 81 ? -6.799 -11.065 -13.050 1.00 95.50 81 PHE A C 1
ATOM 600 O O . PHE A 1 81 ? -7.647 -11.914 -12.779 1.00 95.50 81 PHE A O 1
ATOM 607 N N . ASP A 1 82 ? -5.773 -11.325 -13.862 1.00 96.75 82 ASP A N 1
ATOM 608 C CA . ASP A 1 82 ? -5.554 -12.649 -14.464 1.00 96.75 82 ASP A CA 1
ATOM 609 C C . ASP A 1 82 ? -5.404 -13.735 -13.393 1.00 96.75 82 ASP A C 1
ATOM 611 O O . ASP A 1 82 ? -6.007 -14.810 -13.491 1.00 96.75 82 ASP A O 1
ATOM 615 N N . ILE A 1 83 ? -4.651 -13.436 -12.333 1.00 95.75 83 ILE A N 1
ATOM 616 C CA . ILE A 1 83 ? -4.457 -14.361 -11.216 1.00 95.75 83 ILE A CA 1
ATOM 617 C C . ILE A 1 83 ? -5.764 -14.527 -10.436 1.00 95.75 83 ILE A C 1
ATOM 619 O O . ILE A 1 83 ? -6.180 -15.652 -10.172 1.00 95.75 83 ILE A O 1
ATOM 623 N N . MET A 1 84 ? -6.427 -13.428 -10.067 1.00 94.81 84 MET A N 1
ATOM 624 C CA . MET A 1 84 ? -7.604 -13.475 -9.190 1.00 94.81 84 MET A CA 1
ATOM 625 C C . MET A 1 84 ? -8.846 -14.062 -9.861 1.00 94.81 84 MET A C 1
ATOM 627 O O . MET A 1 84 ? -9.622 -14.756 -9.208 1.00 94.81 84 MET A O 1
ATOM 631 N N . VAL A 1 85 ? -9.055 -13.779 -11.147 1.00 95.94 85 VAL A N 1
ATOM 632 C CA . VAL A 1 85 ? -10.260 -14.202 -11.872 1.00 95.94 85 VAL A CA 1
ATOM 633 C C . VAL A 1 85 ? -10.059 -15.563 -12.531 1.00 95.94 85 VAL A C 1
ATOM 635 O O . VAL A 1 85 ? -10.975 -16.384 -12.519 1.00 95.94 85 VAL A O 1
ATOM 638 N N . TYR A 1 86 ? -8.875 -15.814 -13.095 1.00 95.94 86 TYR A N 1
ATOM 639 C CA . TYR A 1 86 ? -8.630 -16.992 -13.930 1.00 95.94 86 TYR A CA 1
ATOM 640 C C . TYR A 1 86 ? -7.549 -17.931 -13.384 1.00 95.94 86 TYR A C 1
ATOM 642 O O . TYR A 1 86 ? -7.418 -19.045 -13.888 1.00 95.94 86 TYR A O 1
ATOM 650 N N . GLY A 1 87 ? -6.783 -17.528 -12.366 1.00 96.12 87 GLY A N 1
ATOM 651 C CA . GLY A 1 87 ? -5.665 -18.321 -11.848 1.00 96.12 87 GLY A CA 1
ATOM 652 C C . GLY A 1 87 ? -4.498 -18.439 -12.832 1.00 96.12 87 GLY A C 1
ATOM 653 O O . GLY A 1 87 ? -3.750 -19.414 -12.775 1.00 96.12 87 GLY A O 1
ATOM 654 N N . ILE A 1 88 ? -4.355 -17.485 -13.758 1.00 95.44 88 ILE A N 1
ATOM 655 C CA . ILE A 1 88 ? -3.367 -17.535 -14.842 1.00 95.44 88 ILE A CA 1
ATOM 656 C C . ILE A 1 88 ? -2.233 -16.549 -14.562 1.00 95.44 88 ILE A C 1
ATOM 658 O O . ILE A 1 88 ? -2.465 -15.394 -14.228 1.00 95.44 88 ILE A O 1
ATOM 662 N N . THR A 1 89 ? -0.993 -16.997 -14.757 1.00 94.56 89 THR A N 1
ATOM 663 C CA . THR A 1 89 ? 0.219 -16.161 -14.663 1.00 94.56 89 THR A CA 1
ATOM 664 C C . THR A 1 89 ? 0.971 -16.047 -15.991 1.00 94.56 89 THR A C 1
ATOM 666 O O . THR A 1 89 ? 1.914 -15.272 -16.106 1.00 94.56 89 THR A O 1
ATOM 669 N N . SER A 1 90 ? 0.562 -16.793 -17.019 1.00 95.06 90 SER A N 1
ATOM 670 C CA . SER A 1 90 ? 1.229 -16.835 -18.328 1.00 95.06 90 SER A CA 1
ATOM 671 C C . SER A 1 90 ? 0.807 -15.721 -19.295 1.00 95.06 90 SER A C 1
ATOM 673 O O . SER A 1 90 ? 1.244 -15.728 -20.440 1.00 95.06 90 SER A O 1
ATOM 675 N N . HIS A 1 91 ? -0.084 -14.820 -18.875 1.00 94.56 91 HIS A N 1
ATOM 676 C CA . HIS A 1 91 ? -0.604 -13.704 -19.673 1.00 94.56 91 HIS A CA 1
ATOM 677 C C . HIS A 1 91 ? 0.056 -12.386 -19.237 1.00 94.56 91 HIS A C 1
ATOM 679 O O . HIS A 1 91 ? 1.264 -12.243 -19.382 1.00 94.56 91 HIS A O 1
ATOM 685 N N . TRP A 1 92 ? -0.682 -11.424 -18.670 1.00 95.38 92 TRP A N 1
ATOM 686 C CA . TRP A 1 92 ? -0.135 -10.101 -18.346 1.00 95.38 92 TRP A CA 1
ATOM 687 C C . TRP A 1 92 ? 1.050 -10.160 -17.378 1.00 95.38 92 TRP A C 1
ATOM 689 O O . TRP A 1 92 ? 1.990 -9.377 -17.501 1.00 95.38 92 TRP A O 1
ATOM 699 N N . CYS A 1 93 ? 1.048 -11.124 -16.456 1.00 95.00 93 CYS A N 1
ATOM 700 C CA . CYS A 1 93 ? 2.147 -11.309 -15.513 1.00 95.00 93 CYS A CA 1
ATOM 701 C C . CYS A 1 93 ? 3.455 -11.771 -16.169 1.00 95.00 93 CYS A C 1
ATOM 703 O O . CYS A 1 93 ? 4.516 -11.531 -15.603 1.00 95.00 93 CYS A O 1
ATOM 705 N N . SER A 1 94 ? 3.425 -12.386 -17.360 1.00 95.00 94 SER A N 1
ATOM 706 C CA . SER A 1 94 ? 4.657 -12.809 -18.042 1.00 95.00 94 SER A CA 1
ATOM 707 C C . SER A 1 94 ? 5.479 -11.631 -18.568 1.00 95.00 94 SER A C 1
ATOM 709 O O . SER A 1 94 ? 6.634 -11.812 -18.940 1.00 95.00 94 SER A O 1
ATOM 711 N N . LEU A 1 95 ? 4.885 -10.436 -18.623 1.00 93.88 95 LEU A N 1
ATOM 712 C CA . LEU A 1 95 ? 5.545 -9.196 -19.028 1.00 93.88 95 LEU A CA 1
ATOM 713 C C . LEU A 1 95 ? 6.319 -8.538 -17.877 1.00 93.88 95 LEU A C 1
ATOM 715 O O . LEU A 1 95 ? 6.898 -7.473 -18.070 1.00 93.88 95 LEU A O 1
ATOM 719 N N . MET A 1 96 ? 6.285 -9.111 -16.672 1.00 92.81 96 MET A N 1
ATOM 720 C CA . MET A 1 96 ? 6.767 -8.464 -15.453 1.00 92.81 96 MET A CA 1
ATOM 721 C C . MET A 1 96 ? 7.770 -9.359 -14.746 1.00 92.81 96 MET A C 1
ATOM 723 O O . MET A 1 96 ? 7.491 -10.522 -14.457 1.00 92.81 96 MET A O 1
ATOM 727 N N . ASP A 1 97 ? 8.933 -8.803 -14.425 1.00 93.75 97 ASP A N 1
ATOM 728 C CA . ASP A 1 97 ? 9.864 -9.441 -13.507 1.00 93.75 97 ASP A CA 1
ATOM 729 C C . ASP A 1 97 ? 9.560 -9.024 -12.057 1.00 93.75 97 ASP A C 1
ATOM 731 O O . ASP A 1 97 ? 8.747 -8.137 -11.776 1.00 93.75 97 ASP A O 1
ATOM 735 N N . GLN A 1 98 ? 10.230 -9.666 -11.100 1.00 93.00 98 GLN A N 1
ATOM 736 C CA . GLN A 1 98 ? 10.030 -9.354 -9.685 1.00 93.00 98 GLN A CA 1
ATOM 737 C C . GLN A 1 98 ? 10.371 -7.891 -9.362 1.00 93.00 98 GLN A C 1
ATOM 739 O O . GLN A 1 98 ? 9.744 -7.290 -8.491 1.00 93.00 98 GLN A O 1
ATOM 744 N N . THR A 1 99 ? 11.353 -7.310 -10.055 1.00 94.00 99 THR A N 1
ATOM 745 C CA . THR A 1 99 ? 11.766 -5.919 -9.853 1.00 94.00 99 THR A CA 1
ATOM 746 C C . THR A 1 99 ? 10.655 -4.957 -10.257 1.00 94.00 99 THR A C 1
ATOM 748 O O . THR A 1 99 ? 10.291 -4.080 -9.473 1.00 94.00 99 THR A O 1
ATOM 751 N N . PHE A 1 100 ? 10.065 -5.159 -11.437 1.00 93.88 100 PHE A N 1
ATOM 752 C CA . PHE A 1 100 ? 8.907 -4.418 -11.923 1.00 93.88 100 PHE A CA 1
ATOM 753 C C . PHE A 1 100 ? 7.749 -4.508 -10.928 1.00 93.88 100 PHE A C 1
ATOM 755 O O . PHE A 1 100 ? 7.228 -3.480 -10.491 1.00 93.88 100 PHE A O 1
ATOM 762 N N . LEU A 1 101 ? 7.395 -5.726 -10.497 1.00 93.50 101 LEU A N 1
ATOM 763 C CA . LEU A 1 101 ? 6.320 -5.938 -9.525 1.00 93.50 101 LEU A CA 1
ATOM 764 C C . LEU A 1 101 ? 6.588 -5.187 -8.216 1.00 93.50 101 LEU A C 1
ATOM 766 O O . LEU A 1 101 ? 5.699 -4.506 -7.714 1.00 93.50 101 LEU A O 1
ATOM 770 N N . ASN A 1 102 ? 7.815 -5.238 -7.694 1.00 93.62 102 ASN A N 1
ATOM 771 C CA . ASN A 1 102 ? 8.173 -4.565 -6.445 1.00 93.62 102 ASN A CA 1
ATOM 772 C C . ASN A 1 102 ? 8.115 -3.032 -6.551 1.00 93.62 102 ASN A C 1
ATOM 774 O O . ASN A 1 102 ? 7.742 -2.375 -5.579 1.00 93.62 102 ASN A O 1
ATOM 778 N N . ARG A 1 103 ? 8.470 -2.446 -7.703 1.00 93.31 103 ARG A N 1
ATOM 779 C CA . ARG A 1 103 ? 8.369 -0.992 -7.937 1.00 93.31 103 ARG A CA 1
ATOM 780 C C . ARG A 1 103 ? 6.914 -0.527 -7.980 1.00 93.31 103 ARG A C 1
ATOM 782 O O . ARG A 1 103 ? 6.588 0.522 -7.418 1.00 93.31 103 ARG A O 1
ATOM 789 N N . LEU A 1 104 ? 6.044 -1.305 -8.622 1.00 93.00 104 LEU A N 1
ATOM 790 C CA . LEU A 1 104 ? 4.618 -0.996 -8.705 1.00 93.00 104 LEU A CA 1
ATOM 791 C C . LEU A 1 104 ? 3.916 -1.207 -7.362 1.00 93.00 104 LEU A C 1
ATOM 793 O O . LEU A 1 104 ? 3.211 -0.313 -6.906 1.00 93.00 104 LEU A O 1
ATOM 797 N N . ASP A 1 105 ? 4.208 -2.307 -6.675 1.00 92.81 105 ASP A N 1
ATOM 798 C CA . ASP A 1 105 ? 3.747 -2.567 -5.308 1.00 92.81 105 ASP A CA 1
ATOM 799 C C . ASP A 1 105 ? 4.173 -1.445 -4.341 1.00 92.81 105 ASP A C 1
ATOM 801 O O . ASP A 1 105 ? 3.381 -0.940 -3.548 1.00 92.81 105 ASP A O 1
ATOM 805 N N . TYR A 1 106 ? 5.402 -0.938 -4.472 1.00 92.62 106 TYR A N 1
ATOM 806 C CA . TYR A 1 106 ? 5.844 0.218 -3.690 1.00 92.62 106 TYR A CA 1
ATOM 807 C C . TYR A 1 106 ? 5.109 1.518 -4.032 1.00 92.62 106 TYR A C 1
ATOM 809 O O . TYR A 1 106 ? 4.908 2.369 -3.164 1.00 92.62 106 TYR A O 1
ATOM 817 N N . THR A 1 107 ? 4.707 1.690 -5.289 1.00 90.94 107 THR A N 1
ATOM 818 C CA . THR A 1 107 ? 3.911 2.850 -5.701 1.00 90.94 107 THR A CA 1
ATOM 819 C C . THR A 1 107 ? 2.537 2.820 -5.028 1.00 90.94 107 THR A C 1
ATOM 821 O O . THR A 1 107 ? 2.101 3.843 -4.499 1.00 90.94 107 THR A O 1
ATOM 824 N N . GLU A 1 108 ? 1.906 1.646 -4.955 1.00 90.19 108 GLU A N 1
ATOM 825 C CA . GLU A 1 108 ? 0.658 1.439 -4.207 1.00 90.19 108 GLU A CA 1
ATOM 826 C C . GLU A 1 108 ? 0.839 1.671 -2.698 1.00 90.19 108 GLU A C 1
ATOM 828 O O . GLU A 1 108 ? -0.036 2.244 -2.044 1.00 90.19 108 GLU A O 1
ATOM 833 N N . ASP A 1 109 ? 1.985 1.275 -2.136 1.00 92.25 109 ASP A N 1
ATOM 834 C CA . ASP A 1 109 ? 2.318 1.530 -0.732 1.00 92.25 109 ASP A CA 1
ATOM 835 C C . ASP A 1 109 ? 2.485 3.018 -0.428 1.00 92.25 109 ASP A C 1
ATOM 837 O O . ASP A 1 109 ? 2.019 3.481 0.612 1.00 92.25 109 ASP A O 1
ATOM 841 N N . LEU A 1 110 ? 3.129 3.780 -1.316 1.00 91.81 110 LEU A N 1
ATOM 842 C CA . LEU A 1 110 ? 3.274 5.230 -1.168 1.00 91.81 110 LEU A CA 1
ATOM 843 C C . LEU A 1 110 ? 1.912 5.925 -1.143 1.00 91.81 110 LEU A C 1
ATOM 845 O O . LEU A 1 110 ? 1.667 6.757 -0.267 1.00 91.81 110 LEU A O 1
ATOM 849 N N . GLU A 1 111 ? 1.027 5.574 -2.076 1.00 89.81 111 GLU A N 1
ATOM 850 C CA . GLU A 1 111 ? -0.337 6.105 -2.124 1.00 89.81 111 GLU A CA 1
ATOM 851 C C . GLU A 1 111 ? -1.099 5.757 -0.845 1.00 89.81 111 GLU A C 1
ATOM 853 O O . GLU A 1 111 ? -1.560 6.646 -0.128 1.00 89.81 111 GLU A O 1
ATOM 858 N N . ALA A 1 112 ? -1.130 4.478 -0.472 1.00 90.50 112 ALA A N 1
ATOM 859 C CA . ALA A 1 112 ? -1.812 4.031 0.734 1.00 90.50 112 ALA A CA 1
ATOM 860 C C . ALA A 1 112 ? -1.261 4.703 2.002 1.00 90.50 112 ALA A C 1
ATOM 862 O O . ALA A 1 112 ? -2.033 5.154 2.848 1.00 90.50 112 ALA A O 1
ATOM 863 N N . PHE A 1 113 ? 0.061 4.827 2.133 1.00 92.38 113 PHE A N 1
ATOM 864 C CA . PHE A 1 113 ? 0.710 5.440 3.290 1.00 92.38 113 PHE A CA 1
ATOM 865 C C . PHE A 1 113 ? 0.320 6.910 3.461 1.00 92.38 113 PHE A C 1
ATOM 867 O O . PHE A 1 113 ? -0.025 7.328 4.570 1.00 92.38 113 PHE A O 1
ATOM 874 N N . TYR A 1 114 ? 0.361 7.693 2.382 1.00 91.88 114 TYR A N 1
ATOM 875 C CA . TYR A 1 114 ? 0.129 9.136 2.438 1.00 91.88 114 TYR A CA 1
ATOM 876 C C . TYR A 1 114 ? -1.342 9.537 2.349 1.00 91.88 114 TYR A C 1
ATOM 878 O O . TYR A 1 114 ? -1.694 10.603 2.851 1.00 91.88 114 TYR A O 1
ATOM 886 N N . GLU A 1 115 ? -2.214 8.709 1.783 1.00 89.81 115 GLU A N 1
ATOM 887 C CA . GLU A 1 115 ? -3.638 9.041 1.664 1.00 89.81 115 GLU A CA 1
ATOM 888 C C . GLU A 1 115 ? -4.486 8.492 2.808 1.00 89.81 115 GLU A C 1
ATOM 890 O O . GLU A 1 115 ? -5.472 9.116 3.189 1.00 89.81 115 GLU A O 1
ATOM 895 N N . GLN A 1 116 ? -4.117 7.336 3.363 1.00 89.19 116 GLN A N 1
ATOM 896 C CA . GLN A 1 116 ? -4.993 6.567 4.261 1.00 89.19 116 GLN A CA 1
ATOM 897 C C . GLN A 1 116 ? -4.252 6.016 5.491 1.00 89.19 116 GLN A C 1
ATOM 899 O O . GLN A 1 116 ? -4.847 5.809 6.546 1.00 89.19 116 GLN A O 1
ATOM 904 N N . GLY A 1 117 ? -2.946 5.793 5.372 1.00 91.00 117 GLY A N 1
ATOM 905 C CA . GLY A 1 117 ? -2.110 5.181 6.395 1.00 91.00 117 GLY A CA 1
ATOM 906 C C . GLY A 1 117 ? -1.408 6.188 7.304 1.00 91.00 117 GLY A C 1
ATOM 907 O O . GLY A 1 117 ? -1.931 7.244 7.655 1.00 91.00 117 GLY A O 1
ATOM 908 N N . ALA A 1 118 ? -0.190 5.837 7.715 1.00 91.69 118 ALA A N 1
ATOM 909 C CA . ALA A 1 118 ? 0.555 6.549 8.751 1.00 91.69 118 ALA A CA 1
ATOM 910 C C . ALA A 1 118 ? 1.208 7.871 8.303 1.00 91.69 118 ALA A C 1
ATOM 912 O O . ALA A 1 118 ? 1.760 8.582 9.146 1.00 91.69 118 ALA A O 1
ATOM 913 N N . GLY A 1 119 ? 1.155 8.220 7.013 1.00 91.81 119 GLY A N 1
ATOM 914 C CA . GLY A 1 119 ? 1.833 9.397 6.467 1.00 91.81 119 GLY A CA 1
ATOM 915 C C . GLY A 1 119 ? 1.348 10.719 7.055 1.00 91.81 119 GLY A C 1
ATOM 916 O O . GLY A 1 119 ? 2.162 11.613 7.297 1.00 91.81 119 GLY A O 1
ATOM 917 N N . TYR A 1 120 ? 0.053 10.818 7.367 1.00 91.69 120 TYR A N 1
ATOM 918 C CA . TYR A 1 120 ? -0.514 11.944 8.100 1.00 91.69 120 TYR A CA 1
ATOM 919 C C . TYR A 1 120 ? -1.414 11.465 9.231 1.00 91.69 120 TYR A C 1
ATOM 921 O O . TYR A 1 120 ? -2.253 10.587 9.057 1.00 91.69 120 TYR A O 1
ATOM 929 N N . LYS A 1 121 ?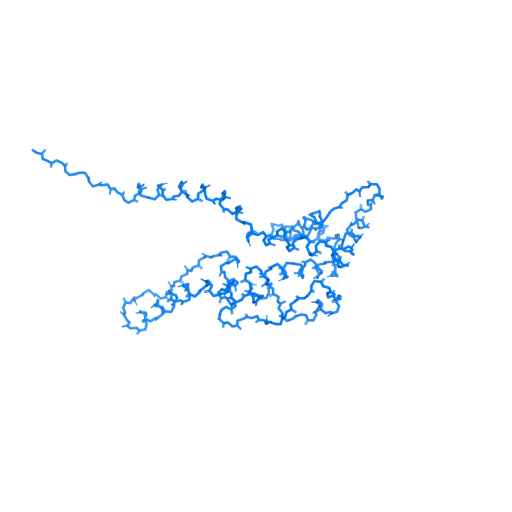 -1.280 12.110 10.393 1.00 93.00 121 LYS A N 1
ATOM 930 C CA . LYS A 1 121 ? -2.040 11.789 11.609 1.00 93.00 121 LYS A CA 1
ATOM 931 C C . LYS A 1 121 ? -3.555 11.769 11.378 1.00 93.00 121 LYS A C 1
ATOM 933 O O . LYS A 1 121 ? -4.235 10.874 11.865 1.00 93.00 121 LYS A O 1
ATOM 938 N N . ILE A 1 122 ? -4.062 12.717 10.589 1.00 93.00 122 ILE A N 1
ATOM 939 C CA . ILE A 1 122 ? -5.491 12.821 10.280 1.00 93.00 122 ILE A CA 1
ATOM 940 C C . ILE A 1 122 ? -6.036 11.580 9.559 1.00 93.00 122 ILE A C 1
ATOM 942 O O . ILE A 1 122 ? -7.166 11.189 9.826 1.00 93.00 122 ILE A O 1
ATOM 946 N N . ASN A 1 123 ? -5.232 10.928 8.713 1.00 92.25 123 ASN A N 1
ATOM 947 C CA . ASN A 1 123 ? -5.675 9.813 7.875 1.00 92.25 123 ASN A CA 1
ATOM 948 C C . ASN A 1 123 ? -6.231 8.659 8.718 1.00 92.25 123 ASN A C 1
ATOM 950 O O . ASN A 1 123 ? -7.341 8.190 8.479 1.00 92.25 123 ASN A O 1
ATOM 954 N N . TYR A 1 124 ? -5.494 8.254 9.754 1.00 93.00 124 TYR A N 1
ATOM 955 C CA . TYR A 1 124 ? -5.900 7.158 10.631 1.00 93.00 124 TYR A CA 1
ATOM 956 C C . TYR A 1 124 ? -6.757 7.610 11.823 1.00 93.00 124 TYR A C 1
ATOM 958 O O . TYR A 1 124 ? -7.513 6.812 12.372 1.00 93.00 124 TYR A O 1
ATOM 966 N N . GLU A 1 125 ? -6.708 8.887 12.223 1.00 94.94 125 GLU A N 1
ATOM 967 C CA . GLU A 1 125 ? -7.573 9.407 13.296 1.00 94.94 125 GLU A CA 1
ATOM 968 C C . GLU A 1 125 ? -9.051 9.453 12.909 1.00 94.94 125 GLU A C 1
ATOM 970 O O . GLU A 1 125 ? -9.911 9.317 13.780 1.00 94.94 125 GLU A O 1
ATOM 975 N N . MET A 1 126 ? -9.366 9.548 11.615 1.00 93.31 126 MET A N 1
ATOM 976 C CA . MET A 1 126 ? -10.745 9.420 11.131 1.00 93.31 126 MET A CA 1
ATOM 977 C C . MET A 1 126 ? -11.379 8.068 11.503 1.00 93.31 126 MET A C 1
ATOM 979 O O . MET A 1 126 ? -12.591 7.994 11.702 1.00 93.31 126 MET A O 1
ATOM 983 N N . ALA A 1 127 ? -10.577 7.013 11.696 1.00 95.88 127 ALA A N 1
ATOM 984 C CA . ALA A 1 127 ? -11.066 5.706 12.136 1.00 95.88 127 ALA A CA 1
ATOM 985 C C . ALA A 1 127 ? -11.454 5.653 13.627 1.00 95.88 127 ALA A C 1
ATOM 987 O O . ALA A 1 127 ? -11.989 4.640 14.080 1.00 95.88 127 ALA A O 1
ATOM 988 N N . ALA A 1 128 ? -11.225 6.719 14.406 1.00 96.44 128 ALA A N 1
ATOM 989 C CA . ALA A 1 128 ? -11.518 6.732 15.840 1.00 96.44 128 ALA A CA 1
ATOM 990 C C . ALA A 1 128 ? -13.001 6.491 16.145 1.00 96.44 128 ALA A C 1
ATOM 992 O O . ALA A 1 128 ? -13.313 5.789 17.103 1.00 96.44 128 ALA A O 1
ATOM 993 N N . VAL A 1 129 ? -13.910 7.007 15.313 1.00 95.94 129 VAL A N 1
ATOM 994 C CA . VAL A 1 129 ? -15.358 6.787 15.475 1.00 95.94 129 VAL A CA 1
ATOM 995 C C . VAL A 1 129 ? -15.705 5.304 15.306 1.00 95.94 129 VAL A C 1
ATOM 997 O O . VAL A 1 129 ? -16.465 4.752 16.099 1.00 95.94 129 VAL A O 1
ATOM 1000 N N . LEU A 1 130 ? -15.092 4.631 14.328 1.00 96.12 130 LEU A N 1
ATOM 1001 C CA . LEU A 1 130 ? -15.269 3.192 14.122 1.00 96.12 130 LEU A CA 1
ATOM 1002 C C . LEU A 1 130 ? -14.677 2.383 15.284 1.00 96.12 130 LEU A C 1
ATOM 1004 O O . LEU A 1 130 ? -15.309 1.446 15.768 1.00 96.12 130 LEU A O 1
ATOM 1008 N N . LEU A 1 131 ? -13.493 2.758 15.776 1.00 96.81 131 LEU A N 1
ATOM 1009 C CA . LEU A 1 131 ? -12.884 2.094 16.929 1.00 96.81 131 LEU A CA 1
ATOM 1010 C C . LEU A 1 131 ? -13.736 2.251 18.198 1.00 96.81 131 LEU A C 1
ATOM 1012 O O . LEU A 1 131 ? -13.88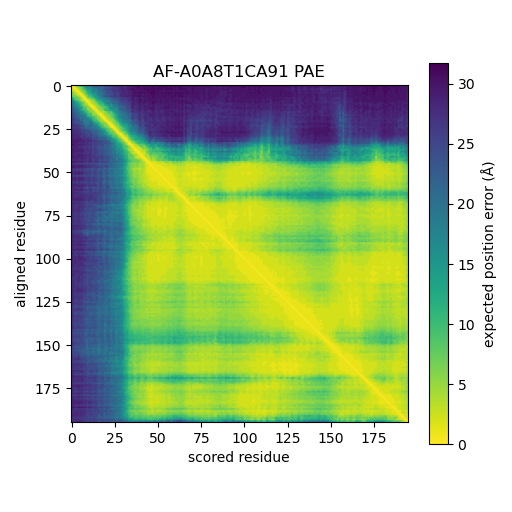8 1.291 18.951 1.00 96.81 131 LEU A O 1
ATOM 1016 N N . GLN A 1 132 ? -14.325 3.428 18.421 1.00 97.19 132 GLN A N 1
ATOM 1017 C CA . GLN A 1 132 ? -15.245 3.670 19.535 1.00 97.19 132 GLN A CA 1
ATOM 1018 C C . GLN A 1 132 ? -16.496 2.791 19.445 1.00 97.19 132 GLN A C 1
ATOM 1020 O O . GLN A 1 132 ? -16.902 2.220 20.455 1.00 97.19 132 GLN A O 1
ATOM 1025 N N . ASP A 1 133 ? -17.078 2.635 18.255 1.00 95.88 133 ASP A N 1
ATOM 1026 C CA . ASP A 1 133 ? -18.228 1.752 18.027 1.00 95.88 133 ASP A CA 1
ATOM 1027 C C . ASP A 1 133 ? -17.881 0.276 18.301 1.00 95.88 133 ASP A C 1
ATOM 1029 O O . ASP A 1 133 ? -18.602 -0.423 19.018 1.00 95.88 133 ASP A O 1
ATOM 1033 N N . ILE A 1 134 ? -16.718 -0.187 17.824 1.00 96.25 134 ILE A N 1
ATOM 1034 C CA . ILE A 1 134 ? -16.203 -1.535 18.113 1.00 96.25 134 ILE A CA 1
ATOM 1035 C C . ILE A 1 134 ? -16.017 -1.727 19.627 1.00 96.25 134 ILE A C 1
ATOM 1037 O O . ILE A 1 134 ? -16.475 -2.722 20.190 1.00 96.25 134 ILE A O 1
ATOM 1041 N N . GLN A 1 135 ? -15.391 -0.765 20.310 1.00 95.88 135 GLN A N 1
ATOM 1042 C CA . GLN A 1 135 ? -15.194 -0.799 21.762 1.00 95.88 135 GLN A CA 1
ATOM 1043 C C . GLN A 1 135 ? -16.510 -0.774 22.542 1.00 95.88 135 GLN A C 1
ATOM 1045 O O . GLN A 1 135 ? -16.636 -1.491 23.533 1.00 95.88 135 GLN A O 1
ATOM 1050 N N . SER A 1 136 ? -17.483 0.025 22.107 1.00 95.94 136 SER A N 1
ATOM 1051 C CA . SER A 1 136 ? -18.815 0.087 22.709 1.00 95.94 136 SER A CA 1
ATOM 1052 C C . SER A 1 136 ? -19.500 -1.275 22.640 1.00 95.94 136 SER A C 1
ATOM 1054 O O . SER A 1 136 ? -19.930 -1.809 23.661 1.00 95.94 136 SER A O 1
ATOM 1056 N N . TYR A 1 137 ? -19.481 -1.902 21.463 1.00 96.12 137 TYR A N 1
ATOM 1057 C CA . TYR A 1 137 ? -20.039 -3.234 21.275 1.00 96.12 137 TYR A CA 1
ATOM 1058 C C . TYR A 1 137 ? -19.362 -4.286 22.171 1.00 96.12 137 TYR A C 1
ATOM 1060 O O . TYR A 1 137 ? -20.043 -5.086 22.813 1.00 96.12 137 TYR A O 1
ATOM 1068 N N . MET A 1 138 ? -18.026 -4.264 22.266 1.00 95.75 138 MET A N 1
ATOM 1069 C CA . MET A 1 138 ? -17.289 -5.168 23.161 1.00 95.75 138 MET A CA 1
ATOM 1070 C C . MET A 1 138 ? -17.687 -4.972 24.629 1.00 95.75 138 MET A C 1
ATOM 1072 O O . MET A 1 138 ? -17.851 -5.951 25.354 1.00 95.75 138 MET A O 1
ATOM 1076 N N . LYS A 1 139 ? -17.885 -3.724 25.071 1.00 96.44 139 LYS A N 1
ATOM 1077 C CA . LYS A 1 139 ? -18.332 -3.421 26.439 1.00 96.44 139 LYS A CA 1
ATOM 1078 C C . LYS A 1 139 ? -19.738 -3.942 26.712 1.00 96.44 139 LYS A C 1
ATOM 1080 O O . LYS A 1 139 ? -19.923 -4.582 27.739 1.00 96.44 139 LYS A O 1
ATOM 1085 N N . MET A 1 140 ? -20.679 -3.726 25.791 1.00 96.62 140 MET A N 1
ATOM 1086 C CA . MET A 1 140 ? -22.052 -4.233 25.915 1.00 96.62 140 MET A CA 1
ATOM 1087 C C . MET A 1 140 ? -22.085 -5.759 26.042 1.00 96.62 140 MET A C 1
ATOM 1089 O O . MET A 1 140 ? -22.904 -6.312 26.770 1.00 96.62 140 MET A O 1
ATOM 1093 N N . PHE A 1 141 ? -21.202 -6.456 25.321 1.00 96.25 141 PHE A N 1
ATOM 1094 C CA . PHE A 1 141 ? -21.113 -7.911 25.414 1.00 96.25 141 PHE A CA 1
ATOM 1095 C C . PHE A 1 141 ? -20.592 -8.351 26.788 1.00 96.25 141 PHE A C 1
ATOM 1097 O O . PHE A 1 141 ? -21.171 -9.232 27.417 1.00 96.25 141 PHE A O 1
ATOM 1104 N N . ILE A 1 142 ? -19.541 -7.696 27.295 1.00 95.81 142 ILE A N 1
ATOM 1105 C CA . ILE A 1 142 ? -18.962 -7.995 28.614 1.00 95.81 142 ILE A CA 1
ATOM 1106 C C . ILE A 1 142 ? -19.941 -7.666 29.755 1.00 95.81 142 ILE A C 1
ATOM 1108 O O . ILE A 1 142 ? -19.977 -8.392 30.746 1.00 95.81 142 ILE A O 1
ATOM 1112 N N . SER A 1 143 ? -20.739 -6.600 29.634 1.00 97.06 143 SER A N 1
ATOM 1113 C CA . SER A 1 143 ? -21.735 -6.216 30.646 1.00 97.06 143 SER A CA 1
ATOM 1114 C C . SER A 1 143 ? -23.017 -7.056 30.607 1.00 97.06 143 SER A C 1
ATOM 1116 O O . SER A 1 143 ? -23.847 -6.932 31.506 1.00 97.06 143 SER A O 1
ATOM 1118 N N . GLY A 1 144 ? -23.189 -7.919 29.600 1.00 96.19 144 GLY A N 1
ATOM 1119 C CA . GLY A 1 144 ? -24.410 -8.705 29.403 1.00 96.19 144 GLY A CA 1
ATOM 1120 C C . GLY A 1 144 ? -25.582 -7.902 28.824 1.00 96.19 144 GLY A C 1
ATOM 1121 O O . GLY A 1 144 ? -26.710 -8.389 28.811 1.00 96.19 144 GLY A O 1
ATOM 1122 N N . GLU A 1 145 ? -25.336 -6.687 28.325 1.00 96.75 145 GLU A N 1
ATOM 1123 C CA . GLU A 1 145 ? -26.341 -5.858 27.644 1.00 96.75 145 GLU A CA 1
ATOM 1124 C C . GLU A 1 145 ? -26.701 -6.392 26.248 1.00 96.75 145 GLU A C 1
ATOM 1126 O O . GLU A 1 145 ? -27.759 -6.066 25.709 1.00 96.75 145 GLU A O 1
ATOM 1131 N N . THR A 1 146 ? -25.843 -7.223 25.649 1.00 94.56 146 THR A N 1
ATOM 1132 C CA . THR A 1 146 ? -26.123 -7.914 24.385 1.00 94.56 146 THR A CA 1
ATOM 1133 C C . THR A 1 146 ? -25.752 -9.391 24.449 1.00 94.56 146 THR A C 1
ATOM 1135 O O . THR A 1 146 ? -24.714 -9.764 24.986 1.00 94.56 146 THR A O 1
ATOM 1138 N N . ASN A 1 147 ? -26.583 -10.228 23.823 1.00 94.62 147 ASN A N 1
ATOM 1139 C CA . ASN A 1 147 ? -26.328 -11.659 23.625 1.00 94.62 147 ASN A CA 1
ATOM 1140 C C . ASN A 1 147 ? -25.730 -11.965 22.239 1.00 94.62 147 ASN A C 1
ATOM 1142 O O . ASN A 1 147 ? -25.578 -13.128 21.867 1.00 94.62 147 ASN A O 1
ATOM 1146 N N . VAL A 1 148 ? -25.435 -10.939 21.432 1.00 93.94 148 VAL A N 1
ATOM 1147 C CA . VAL A 1 148 ? -24.873 -11.125 20.091 1.00 93.94 148 VAL A CA 1
ATOM 1148 C C . VAL A 1 148 ? -23.373 -11.410 20.212 1.00 93.94 148 VAL A C 1
ATOM 1150 O O . VAL A 1 148 ? -22.587 -10.563 20.632 1.00 93.94 148 VAL A O 1
ATOM 1153 N N . VAL A 1 149 ? -22.965 -12.616 19.819 1.00 92.12 149 VAL A N 1
ATOM 1154 C CA . VAL A 1 149 ? -21.587 -13.118 19.990 1.00 92.12 149 VAL A CA 1
ATOM 1155 C C . VAL A 1 149 ? -20.601 -12.633 18.923 1.00 92.12 149 VAL A C 1
ATOM 1157 O O . VAL A 1 149 ? -19.396 -12.792 19.082 1.00 92.12 149 VAL A O 1
ATOM 1160 N N . GLY A 1 150 ? -21.088 -12.042 17.830 1.00 92.38 150 GLY A N 1
ATOM 1161 C CA . GLY A 1 150 ? -20.245 -11.603 16.723 1.00 92.38 150 GLY A CA 1
ATOM 1162 C C . GLY A 1 150 ? -20.844 -10.425 15.971 1.00 92.38 150 GLY A C 1
ATOM 1163 O O . GLY A 1 150 ? -22.020 -10.439 15.614 1.00 92.38 150 GLY A O 1
ATOM 1164 N N . ASN A 1 151 ? -20.015 -9.416 15.712 1.00 91.62 151 ASN A N 1
ATOM 1165 C CA . ASN A 1 151 ? -20.375 -8.245 14.922 1.00 91.62 151 ASN A CA 1
ATOM 1166 C C . ASN A 1 151 ? -19.402 -8.111 13.750 1.00 91.62 151 ASN A C 1
ATOM 1168 O O . ASN A 1 151 ? -18.275 -7.639 13.910 1.00 91.62 151 ASN A O 1
ATOM 1172 N N . LEU A 1 152 ? -19.843 -8.591 12.589 1.00 93.62 152 LEU A N 1
ATOM 1173 C CA . LEU A 1 152 ? -19.064 -8.605 11.358 1.00 93.62 152 LEU A CA 1
ATOM 1174 C C . LEU A 1 152 ? -19.345 -7.323 10.571 1.00 93.62 152 LEU A C 1
ATOM 1176 O O . LEU A 1 152 ? -20.489 -7.053 10.204 1.00 93.62 152 LEU A O 1
ATOM 1180 N N . ARG A 1 153 ? -18.294 -6.544 10.309 1.00 91.69 153 ARG A N 1
ATOM 1181 C CA . ARG A 1 153 ? -18.353 -5.305 9.525 1.00 91.69 153 ARG A CA 1
ATOM 1182 C C . ARG A 1 153 ? -17.553 -5.487 8.242 1.00 91.69 153 ARG A C 1
ATOM 1184 O O . ARG A 1 153 ? -16.447 -6.017 8.278 1.00 91.69 153 ARG A O 1
ATOM 1191 N N . PHE A 1 154 ? -18.111 -5.018 7.134 1.00 93.38 154 PHE A N 1
ATOM 1192 C CA . PHE A 1 154 ? -17.471 -5.043 5.823 1.00 93.38 154 PHE A CA 1
ATOM 1193 C C . PHE A 1 154 ? -17.129 -3.611 5.427 1.00 93.38 154 PHE A C 1
ATOM 1195 O O . PHE A 1 154 ? -17.974 -2.723 5.529 1.00 93.38 154 PHE A O 1
ATOM 1202 N N . GLY A 1 155 ? -15.887 -3.391 5.011 1.00 91.00 155 GLY A N 1
ATOM 1203 C CA . GLY A 1 155 ? -15.386 -2.087 4.601 1.00 91.00 155 GLY A CA 1
ATOM 1204 C C . GLY A 1 155 ? -14.396 -2.225 3.455 1.00 91.00 155 GLY A C 1
ATOM 1205 O O . GLY A 1 155 ? -13.897 -3.317 3.182 1.00 91.00 155 GLY A O 1
ATOM 1206 N N . HIS A 1 156 ? -14.128 -1.108 2.789 1.00 92.62 156 HIS A N 1
ATOM 1207 C CA . HIS A 1 156 ? -13.102 -1.030 1.755 1.00 92.62 156 HIS A CA 1
ATOM 1208 C C . HIS A 1 156 ? -11.712 -0.843 2.375 1.00 92.62 156 HIS A C 1
ATOM 1210 O O . HIS A 1 156 ? -11.604 -0.516 3.563 1.00 92.62 156 HIS A O 1
ATOM 1216 N N . ALA A 1 157 ? -10.661 -1.015 1.567 1.00 90.06 157 ALA A N 1
ATOM 1217 C CA . ALA A 1 157 ? -9.269 -0.823 1.987 1.00 90.06 157 ALA A CA 1
ATOM 1218 C C . ALA A 1 157 ? -9.059 0.558 2.638 1.00 90.06 157 ALA A C 1
ATOM 1220 O O . ALA A 1 157 ? -8.385 0.686 3.658 1.00 90.06 157 ALA A O 1
ATOM 1221 N N . GLU A 1 158 ? -9.749 1.566 2.109 1.00 90.81 158 GLU A N 1
ATOM 1222 C CA . GLU A 1 158 ? -9.771 2.957 2.555 1.00 90.81 158 GLU A CA 1
ATOM 1223 C C . GLU A 1 158 ? -10.347 3.143 3.964 1.00 90.81 158 GLU A C 1
ATOM 1225 O O . GLU A 1 158 ? -10.144 4.185 4.573 1.00 90.81 158 GLU A O 1
ATOM 1230 N N . THR A 1 159 ? -11.089 2.168 4.496 1.00 92.19 159 THR A N 1
ATOM 1231 C CA . THR A 1 159 ? -11.639 2.194 5.865 1.00 92.19 159 THR A CA 1
ATOM 1232 C C . THR A 1 159 ? -10.812 1.333 6.810 1.00 92.19 159 THR A C 1
ATOM 1234 O O . THR A 1 159 ? -10.547 1.704 7.956 1.00 92.19 159 THR A O 1
ATOM 1237 N N . THR A 1 160 ? -10.402 0.163 6.334 1.00 92.81 160 THR A N 1
ATOM 1238 C CA . THR A 1 160 ? -9.699 -0.834 7.134 1.00 92.81 160 THR A CA 1
ATOM 1239 C C . THR A 1 160 ? -8.238 -0.447 7.372 1.00 92.81 160 THR A C 1
ATOM 1241 O O . THR A 1 160 ? -7.759 -0.620 8.492 1.00 92.81 160 THR A O 1
ATOM 1244 N N . LEU A 1 161 ? -7.548 0.172 6.405 1.00 93.50 161 LEU A N 1
ATOM 1245 C CA . LEU A 1 161 ? -6.159 0.624 6.573 1.00 93.50 161 LEU A CA 1
ATOM 1246 C C . LEU A 1 161 ? -6.027 1.717 7.653 1.00 93.50 161 LEU A C 1
ATOM 1248 O O . LEU A 1 161 ? -5.184 1.557 8.544 1.00 93.50 161 LEU A O 1
ATOM 1252 N N . PRO A 1 162 ? -6.854 2.785 7.656 1.00 94.44 162 PRO A N 1
ATOM 1253 C CA . PRO A 1 162 ? -6.905 3.741 8.760 1.00 94.44 162 PRO A CA 1
ATOM 1254 C C . PRO A 1 162 ? -7.134 3.085 10.124 1.00 94.44 162 PRO A C 1
ATOM 1256 O O . PRO A 1 162 ? -6.441 3.416 11.084 1.00 94.44 162 PRO A O 1
ATOM 1259 N N . LEU A 1 163 ? -8.066 2.128 10.218 1.00 95.19 163 LEU A N 1
ATOM 1260 C CA . LEU A 1 163 ? -8.354 1.425 11.470 1.00 95.19 163 LEU A CA 1
ATOM 1261 C C . LEU A 1 163 ? -7.142 0.619 11.953 1.00 95.19 163 LEU A C 1
ATOM 1263 O O . LEU A 1 163 ? -6.753 0.743 13.112 1.00 95.19 163 LEU A O 1
ATOM 1267 N N . MET A 1 164 ? -6.513 -0.161 11.071 1.00 93.75 164 MET A N 1
ATOM 1268 C CA . MET A 1 164 ? -5.314 -0.939 11.401 1.00 93.75 164 MET A CA 1
ATOM 1269 C C . MET A 1 164 ? -4.155 -0.035 11.832 1.00 93.75 164 MET A C 1
ATOM 1271 O O . MET A 1 164 ? -3.481 -0.315 12.825 1.00 93.75 164 MET A O 1
ATOM 1275 N N . THR A 1 165 ? -3.974 1.097 11.150 1.00 93.75 165 THR A N 1
ATOM 1276 C CA . THR A 1 165 ? -2.961 2.104 11.496 1.00 93.75 165 THR A CA 1
ATOM 1277 C C . THR A 1 165 ? -3.235 2.750 12.860 1.00 93.75 165 THR A C 1
ATOM 1279 O O . THR A 1 165 ? -2.309 2.960 13.654 1.00 93.75 165 THR A O 1
ATOM 1282 N N . LEU A 1 166 ? -4.506 3.042 13.168 1.00 95.19 166 LEU A N 1
ATOM 1283 C CA . LEU A 1 166 ? -4.936 3.581 14.460 1.00 95.19 166 LEU A CA 1
ATOM 1284 C C . LEU A 1 166 ? -4.709 2.578 15.599 1.00 95.19 166 LEU A C 1
ATOM 1286 O O . LEU A 1 166 ? -4.288 2.977 16.682 1.00 95.19 166 LEU A O 1
ATOM 1290 N N . LEU A 1 167 ? -4.919 1.285 15.336 1.00 94.25 167 LEU A N 1
ATOM 1291 C CA . LEU A 1 167 ? -4.614 0.185 16.259 1.00 94.25 167 LEU A CA 1
ATOM 1292 C C . LEU A 1 167 ? -3.104 -0.042 16.464 1.00 94.25 167 LEU A C 1
ATOM 1294 O O . LEU A 1 167 ? -2.718 -0.872 17.282 1.00 94.25 167 LEU A O 1
ATOM 1298 N N . GLY A 1 168 ? -2.250 0.700 15.754 1.00 90.94 168 GLY A N 1
ATOM 1299 C CA . GLY A 1 168 ? -0.795 0.625 15.883 1.00 90.94 168 GLY A CA 1
ATOM 1300 C C . GLY A 1 168 ? -0.130 -0.374 14.936 1.00 90.94 168 GLY A C 1
ATOM 1301 O O . GLY A 1 168 ? 1.050 -0.663 15.112 1.00 90.94 168 GLY A O 1
ATOM 1302 N N . SER A 1 169 ? -0.854 -0.887 13.939 1.00 87.25 169 SER A N 1
ATOM 1303 C CA . SER A 1 169 ? -0.271 -1.740 12.900 1.00 87.25 169 SER A CA 1
ATOM 1304 C C . SER A 1 169 ? 0.448 -0.901 11.846 1.00 87.25 169 SER A C 1
ATOM 1306 O O . SER A 1 169 ? -0.000 0.189 11.492 1.00 87.25 169 SER A O 1
ATOM 1308 N N . GLY A 1 170 ? 1.534 -1.449 11.304 1.00 82.06 170 GLY A N 1
ATOM 1309 C CA . GLY A 1 170 ? 2.312 -0.812 10.246 1.00 82.06 170 GLY A CA 1
ATOM 1310 C C . GLY A 1 170 ? 3.375 0.152 10.769 1.00 82.06 170 GLY A C 1
ATOM 1311 O O . GLY A 1 170 ? 3.193 0.873 11.752 1.00 82.06 170 GLY A O 1
ATOM 1312 N N . ASP A 1 171 ? 4.516 0.151 10.088 1.00 86.31 171 ASP A N 1
ATOM 1313 C CA . ASP A 1 171 ? 5.604 1.069 10.386 1.00 86.31 171 ASP A CA 1
ATOM 1314 C C . ASP A 1 171 ? 5.241 2.514 10.008 1.00 86.31 171 ASP A C 1
ATOM 1316 O O . ASP A 1 171 ? 4.540 2.772 9.028 1.00 86.31 171 ASP A O 1
ATOM 1320 N N . ARG A 1 172 ? 5.720 3.466 10.815 1.00 87.94 172 ARG A N 1
ATOM 1321 C CA . ARG A 1 172 ? 5.428 4.900 10.659 1.00 87.94 172 ARG A CA 1
ATOM 1322 C C . ARG A 1 172 ? 6.607 5.683 10.085 1.00 87.94 172 ARG A C 1
ATOM 1324 O O . ARG A 1 172 ? 6.550 6.915 10.036 1.00 87.94 172 ARG A O 1
ATOM 1331 N N . SER A 1 173 ? 7.689 5.006 9.689 1.00 91.06 173 SER A N 1
ATOM 1332 C CA . SER A 1 173 ? 8.800 5.677 9.024 1.00 91.06 173 SER A CA 1
ATOM 1333 C C . SER A 1 173 ? 8.342 6.224 7.673 1.00 91.06 173 SER A C 1
ATOM 1335 O O . SER A 1 173 ? 7.508 5.644 6.978 1.00 91.06 173 SER A O 1
ATOM 1337 N N . LYS A 1 174 ? 8.848 7.407 7.318 1.00 90.69 174 LYS A N 1
ATOM 1338 C CA . LYS A 1 174 ? 8.451 8.072 6.077 1.00 90.69 174 LYS A CA 1
ATOM 1339 C C . LYS A 1 174 ? 8.974 7.286 4.879 1.00 90.69 174 LYS A C 1
ATOM 1341 O O . LYS A 1 174 ? 10.182 7.092 4.749 1.00 90.69 174 LYS A O 1
ATOM 1346 N N . LEU A 1 175 ? 8.067 6.926 3.981 1.00 90.88 175 LEU A N 1
ATOM 1347 C CA . LEU A 1 175 ? 8.400 6.363 2.678 1.00 90.88 175 LEU A CA 1
ATOM 1348 C C . LEU A 1 175 ? 8.792 7.485 1.711 1.00 90.88 175 LEU A C 1
ATOM 1350 O O . LEU A 1 175 ? 8.135 8.521 1.677 1.00 90.88 175 LEU A O 1
ATOM 1354 N N . LEU A 1 176 ? 9.848 7.310 0.914 1.00 90.50 176 LEU A N 1
ATOM 1355 C CA . LEU A 1 176 ? 10.252 8.316 -0.072 1.00 90.50 176 LEU A CA 1
ATOM 1356 C C . LEU A 1 176 ? 10.159 7.748 -1.483 1.00 90.50 176 LEU A C 1
ATOM 1358 O O . LEU A 1 176 ? 10.742 6.716 -1.793 1.00 90.50 176 LEU A O 1
ATOM 1362 N N . ALA A 1 177 ? 9.547 8.509 -2.385 1.00 88.00 177 ALA A N 1
ATOM 1363 C CA . ALA A 1 177 ? 9.449 8.134 -3.795 1.00 88.00 177 ALA A CA 1
ATOM 1364 C C . ALA A 1 177 ? 10.817 8.017 -4.505 1.00 88.00 177 ALA A C 1
ATOM 1366 O O . ALA A 1 177 ? 10.911 7.454 -5.590 1.00 88.00 177 ALA A O 1
ATOM 1367 N N . SER A 1 178 ? 11.887 8.538 -3.896 1.00 88.62 178 SER A N 1
ATOM 1368 C CA . SER A 1 178 ? 13.258 8.489 -4.411 1.00 88.62 178 SER A CA 1
ATOM 1369 C C . SER A 1 178 ? 14.045 7.243 -3.978 1.00 88.62 178 SER A C 1
ATOM 1371 O O . SER A 1 178 ? 15.268 7.227 -4.118 1.00 88.62 178 SER A O 1
ATOM 1373 N N . TRP A 1 179 ? 13.402 6.246 -3.367 1.00 91.56 179 TRP A N 1
ATOM 1374 C CA . TRP A 1 179 ? 14.086 5.044 -2.888 1.00 91.56 179 TRP A CA 1
ATOM 1375 C C . TRP A 1 179 ? 14.648 4.183 -4.024 1.00 91.56 179 TRP A C 1
ATOM 1377 O O . TRP A 1 179 ? 14.111 4.112 -5.130 1.00 91.56 179 TRP A O 1
ATOM 1387 N N . THR A 1 180 ? 15.767 3.527 -3.726 1.00 92.31 180 THR A N 1
ATOM 1388 C CA . THR A 1 180 ? 16.396 2.510 -4.580 1.00 92.31 180 THR A CA 1
ATOM 1389 C C . THR A 1 180 ? 15.670 1.169 -4.464 1.00 92.31 180 THR A C 1
ATOM 1391 O O . THR A 1 180 ? 14.997 0.919 -3.463 1.00 92.31 180 THR A O 1
ATOM 1394 N N . ASP A 1 181 ? 15.876 0.264 -5.425 1.00 90.62 181 ASP A N 1
ATOM 1395 C CA . ASP A 1 181 ? 15.284 -1.083 -5.398 1.00 90.62 181 ASP A CA 1
ATOM 1396 C C . ASP A 1 181 ? 15.594 -1.827 -4.075 1.00 90.62 181 ASP A C 1
ATOM 1398 O O . ASP A 1 181 ? 14.720 -2.453 -3.479 1.00 90.62 181 ASP A O 1
ATOM 1402 N N . ASN A 1 182 ? 16.805 -1.674 -3.521 1.00 93.19 182 ASN A N 1
ATOM 1403 C CA . ASN A 1 182 ? 17.190 -2.283 -2.237 1.00 93.19 182 ASN A CA 1
ATOM 1404 C C . ASN A 1 182 ? 16.421 -1.711 -1.031 1.00 93.19 182 ASN A C 1
ATOM 1406 O O . ASN A 1 182 ? 16.075 -2.442 -0.098 1.00 93.19 182 ASN A O 1
ATOM 1410 N N . GLN A 1 183 ? 16.136 -0.409 -1.038 1.00 93.44 183 GLN A N 1
ATOM 1411 C CA . GLN A 1 183 ? 15.335 0.236 0.009 1.00 93.44 183 GLN A CA 1
ATOM 1412 C C . GLN A 1 183 ? 13.863 -0.164 -0.112 1.00 93.44 183 GLN A C 1
ATOM 1414 O O . GLN A 1 183 ? 13.222 -0.477 0.887 1.00 93.44 183 GLN A O 1
ATOM 1419 N N . ILE A 1 184 ? 13.349 -0.243 -1.342 1.00 92.88 184 ILE A N 1
ATOM 1420 C CA . ILE A 1 184 ? 11.996 -0.726 -1.630 1.00 92.88 184 ILE A CA 1
ATOM 1421 C C . ILE A 1 184 ? 11.813 -2.165 -1.137 1.00 92.88 184 ILE A C 1
ATOM 1423 O O . ILE A 1 184 ? 10.800 -2.490 -0.515 1.00 92.88 184 ILE A O 1
ATOM 1427 N N . ASN A 1 185 ? 12.801 -3.027 -1.366 1.00 92.00 185 ASN A N 1
ATOM 1428 C CA . ASN A 1 185 ? 12.734 -4.431 -0.971 1.00 92.00 185 ASN A CA 1
ATOM 1429 C C . ASN A 1 185 ? 12.831 -4.643 0.546 1.00 92.00 185 ASN A C 1
ATOM 1431 O O . ASN A 1 185 ? 12.291 -5.626 1.045 1.00 92.00 185 ASN A O 1
ATOM 1435 N N . SER A 1 186 ? 13.468 -3.730 1.283 1.00 92.25 186 SER A N 1
ATOM 1436 C CA . SER A 1 186 ? 13.647 -3.818 2.743 1.00 92.25 186 SER A CA 1
ATOM 1437 C C . SER A 1 186 ? 12.634 -2.997 3.551 1.00 92.25 186 SER A C 1
ATOM 1439 O O . SER A 1 186 ? 12.733 -2.922 4.775 1.00 92.25 186 SER A O 1
ATOM 1441 N N . ARG A 1 187 ? 11.639 -2.396 2.889 1.00 91.75 187 ARG A N 1
ATOM 1442 C CA . ARG A 1 187 ? 10.642 -1.541 3.540 1.00 91.75 187 ARG A CA 1
ATOM 1443 C C . ARG A 1 187 ? 9.804 -2.287 4.581 1.00 91.75 187 ARG A C 1
ATOM 1445 O O . ARG A 1 187 ? 9.388 -3.430 4.365 1.00 91.75 187 ARG A O 1
ATOM 1452 N N . ALA A 1 188 ? 9.525 -1.590 5.680 1.00 89.12 188 ALA A N 1
ATOM 1453 C CA . ALA A 1 188 ? 8.732 -2.105 6.791 1.00 89.12 188 ALA A CA 1
ATOM 1454 C C . ALA A 1 188 ? 7.221 -1.912 6.580 1.00 89.12 188 ALA A C 1
ATOM 1456 O O . ALA A 1 188 ? 6.436 -2.796 6.916 1.00 89.12 188 ALA A O 1
ATOM 1457 N N . PHE A 1 189 ? 6.801 -0.784 5.999 1.00 91.12 189 PHE A N 1
ATOM 1458 C CA . PHE A 1 189 ? 5.403 -0.574 5.628 1.00 91.12 189 PHE A CA 1
ATOM 1459 C C . PHE A 1 189 ? 5.089 -1.292 4.312 1.00 91.12 189 PHE A C 1
ATOM 1461 O O . PHE A 1 189 ? 5.727 -1.016 3.294 1.00 91.12 189 PHE A O 1
ATOM 1468 N N . ARG A 1 190 ? 4.094 -2.187 4.346 1.00 90.69 190 ARG A N 1
ATOM 1469 C CA . ARG A 1 190 ? 3.496 -2.827 3.169 1.00 90.69 190 ARG A CA 1
ATOM 1470 C C . ARG A 1 190 ? 1.988 -2.889 3.327 1.00 90.69 190 ARG A C 1
ATOM 1472 O O . ARG A 1 190 ? 1.498 -3.541 4.249 1.00 90.69 190 ARG A O 1
ATOM 1479 N N . LYS A 1 191 ? 1.261 -2.267 2.405 1.00 88.25 191 LYS A N 1
ATOM 1480 C CA . LYS A 1 191 ? -0.199 -2.320 2.308 1.00 88.25 191 LYS A CA 1
ATOM 1481 C C . LYS A 1 191 ? -0.671 -3.769 2.224 1.00 88.25 191 LYS A C 1
ATOM 1483 O O . LYS A 1 191 ? -1.570 -4.142 2.963 1.00 88.25 191 LYS A O 1
ATOM 1488 N N . LEU A 1 192 ? -0.004 -4.590 1.408 1.00 81.44 192 LEU A N 1
ATOM 1489 C CA . LEU A 1 192 ? -0.334 -6.008 1.219 1.00 81.44 192 LEU A CA 1
ATOM 1490 C C . LEU A 1 192 ? -0.179 -6.887 2.472 1.00 81.44 192 LEU A C 1
ATOM 1492 O O . LEU A 1 192 ? -0.701 -7.986 2.478 1.00 81.44 192 LEU A O 1
ATOM 1496 N N . ILE A 1 193 ? 0.556 -6.463 3.509 1.00 79.56 193 ILE A N 1
ATOM 1497 C CA . ILE A 1 193 ? 0.657 -7.231 4.772 1.00 79.56 193 ILE A CA 1
ATOM 1498 C C . ILE A 1 193 ? -0.435 -6.807 5.762 1.00 79.56 193 ILE A C 1
ATOM 1500 O O . ILE A 1 193 ? -0.781 -7.549 6.678 1.00 79.56 193 ILE A O 1
ATOM 1504 N N . LEU A 1 194 ? -0.982 -5.603 5.594 1.00 72.19 194 LEU A N 1
ATOM 1505 C CA . LEU A 1 194 ? -2.068 -5.098 6.428 1.00 72.19 194 LEU A CA 1
ATOM 1506 C C . LEU A 1 194 ? -3.446 -5.628 5.980 1.00 72.19 194 LEU A C 1
ATOM 1508 O O . LEU A 1 194 ? -4.434 -5.305 6.643 1.00 72.19 194 LEU A O 1
ATOM 1512 N N . PHE A 1 195 ? -3.495 -6.439 4.910 1.00 61.03 195 PHE A N 1
ATOM 1513 C CA . PHE A 1 195 ? -4.694 -7.014 4.295 1.00 61.03 195 PHE A CA 1
ATOM 1514 C C . PHE A 1 195 ? -4.547 -8.485 3.926 1.00 61.03 195 PHE A C 1
ATOM 1516 O O . PHE A 1 195 ? -3.466 -8.857 3.427 1.00 61.03 195 PHE A O 1
#

Sequence (195 aa):
MTFTTSSTPREKTRSFVATMFATDTLLTSSTIRTPLLILKFTGSTSQMNASLADLKSQLNLPDSVAHSVSDVRAAFAACAFDIMVYGITSHWCSLMDQTFLNRLDYTEDLEAFYEQGAGYKINYEMAAVLLQDIQSYMKMFISGETNVVGNLRFGHAETTLPLMTLLGSGDRSKLLASWTDNQINSRAFRKLILF

Nearest PDB structures (foldseek):
  1ihp-assembly1_A  TM=6.594E-01  e=2.995E-01  Aspergillus ficuum
  4mxm-assembly1_B  TM=2.341E-01  e=9.993E+00  Pseudomonas fluorescens A506

Foldseek 3Di:
DDDDDDDDPPVVVVVVVVVVVVCVVVCPPPPNCQVVVLCVVLQPEPLLVVLVVLLCVLVVPDPPDDDGSVNSLVLLVVQVCCCVPPVDCVPSVVSDDPLSNLSSQVSVLLSCCCQQALVDPVNLVVLVVVVVVVVVVVVCVVVVVDPDPDDDDDDDLSNQRSPCRNVVPWDNDDDDSHDDSVCSVPDGGGSVVSD

InterPro domains:
  IPR000560 Histidine phosphatase superfamily, clade-2 [PF00328] (61-175)
  IPR029033 Histidine phosphatase superfamily [G3DSA:3.40.50.1240] (29-193)
  IPR029033 Histidine phosphatase superfamily [SSF53254] (56-184)

Secondary structure (DSSP, 8-state):
-----PPPTHHHHHHHHHHHTT-TT-TTSTT--HHHHHHHHHTTSHHHHHHHHHHHHHTT--TT----HHHHHHHHHHHHHIIIII---SSGGGG--HHHHHHHHHHHHHHHHHHTSTTSHHHHHTTHHHHHHHHHHHHHHHTTS-----------HHHHHHHHHHTT-S--SPP-TT--HHHHHT-S--GGG--

Organism: NCBI:txid29920

pLDDT: mean 80.64, std 22.9, range [25.02, 97.19]